Protein AF-A0A4V1SB10-F1 (afdb_monomer_lite)

Sequence (192 aa):
MLTEDDRKFVSTRLAELKAEADKAAEEAEAARKPKGSITYTLSGGSEKWPEDRKKRIVDAMDEAVEFLNKHGNFKKAVIANNSPGTPTADANWGGWINWGGSINRRVAIHEIAHTLGIGTHENWGKNIKDGKWIGKHGVAQIKEFDGEDAVLHADRMHFWPYGLNQDHESSKENDLRHVKMVEAMRKDMGIR

Foldseek 3Di:
DDDPVSVVVVVVVVVVVVVVVVVVVVVVQQPPQALQAEEEDEDPPLVVDDPVLSVLQCQLQVLQSVVLNNQARDHDYAYEYEAQVDQAKAEALNRYIYRYDHGHNLSNNLRVLRVLPQLHPPCNVVQDDPQFGNQPQLLVLQCVVPNDPGTWGHDNHAIDDLSSPDVVSDDPVSSSSVRSSSVRVCVSSVHD

Radius of gyration: 19.91 Å; chains: 1; bounding box: 53×47×56 Å

Secondary structure (DSSP, 8-state):
---HHHHHHHHHHHHHHHHHHHHHHHHHHHHS------EEEEPTTGGGS-HHHHHHHHHHHHHHHHHHHHH-----EEEEEE-TTSSSEEE-TTSEEEE-S--SHHHHHHHHHHHTTTTTSTTTGGGEETTEE--HHHHHHHHHHH-TT---EE-SS-EESS---SGGG--HHHHHHHHHHHHHHHHHTT--

pLDDT: mean 93.58, std 9.89, range [52.28, 98.88]

Structure (mmCIF, N/CA/C/O backbone):
data_AF-A0A4V1SB10-F1
#
_entry.id   AF-A0A4V1SB10-F1
#
loop_
_atom_site.group_PDB
_atom_site.id
_atom_site.type_symbol
_atom_site.label_atom_id
_atom_site.label_alt_id
_atom_site.label_comp_id
_atom_site.label_asym_id
_atom_site.label_entity_id
_atom_site.label_seq_id
_atom_site.pdbx_PDB_ins_code
_atom_site.Cartn_x
_atom_site.Cartn_y
_atom_site.Cartn_z
_atom_site.occupancy
_atom_site.B_iso_or_equiv
_atom_site.auth_seq_id
_atom_site.auth_comp_id
_atom_site.auth_asym_id
_atom_site.auth_atom_id
_atom_site.pdbx_PDB_model_num
ATOM 1 N N . MET A 1 1 ? -35.076 23.936 33.918 1.00 74.19 1 MET A N 1
ATOM 2 C CA . MET A 1 1 ? -34.890 23.580 32.494 1.00 74.19 1 MET A CA 1
ATOM 3 C C . MET A 1 1 ? -33.838 24.512 31.931 1.00 74.19 1 MET A C 1
ATOM 5 O O . MET A 1 1 ? -33.909 25.691 32.246 1.00 74.19 1 MET A O 1
ATOM 9 N N . LEU A 1 2 ? -32.876 24.001 31.160 1.00 73.56 2 LEU A N 1
ATOM 10 C CA . LEU A 1 2 ? -31.942 24.859 30.423 1.00 73.56 2 LEU A CA 1
ATOM 11 C C . LEU A 1 2 ? -32.732 25.737 29.449 1.00 73.56 2 LEU A C 1
ATOM 13 O O . LEU A 1 2 ? -33.702 25.260 28.844 1.00 73.56 2 LEU A O 1
ATOM 17 N N . THR A 1 3 ? -32.341 26.998 29.317 1.00 90.38 3 THR A N 1
ATOM 18 C CA . THR A 1 3 ? -32.924 27.900 28.320 1.00 90.38 3 THR A CA 1
ATOM 19 C C . THR A 1 3 ? -32.460 27.501 26.914 1.00 90.38 3 THR A C 1
ATOM 21 O O . THR A 1 3 ? -31.564 26.666 26.747 1.00 90.38 3 THR A O 1
ATOM 24 N N . GLU A 1 4 ? -33.102 28.031 25.873 1.00 85.50 4 GLU A N 1
ATOM 25 C CA . GLU A 1 4 ? -32.635 27.816 24.495 1.00 85.50 4 GLU A CA 1
ATOM 26 C C . GLU A 1 4 ? -31.228 28.376 24.277 1.00 85.50 4 GLU A C 1
ATOM 28 O O . GLU A 1 4 ? -30.416 27.733 23.610 1.00 85.50 4 GLU A O 1
ATOM 33 N N . ASP A 1 5 ? -30.915 29.499 24.921 1.00 89.31 5 ASP A N 1
ATOM 34 C CA . ASP A 1 5 ? -29.595 30.119 24.873 1.00 89.31 5 ASP A CA 1
ATOM 35 C C . ASP A 1 5 ? -28.535 29.248 25.556 1.00 89.31 5 ASP A C 1
ATOM 37 O O . ASP A 1 5 ? -27.463 29.041 24.986 1.00 89.31 5 ASP A O 1
ATOM 41 N N . ASP A 1 6 ? -28.854 28.632 26.702 1.00 87.12 6 ASP A N 1
ATOM 42 C CA . ASP A 1 6 ? -27.941 27.694 27.372 1.00 87.12 6 ASP A CA 1
ATOM 43 C C . ASP A 1 6 ? -27.659 26.460 26.500 1.00 87.12 6 ASP A C 1
ATOM 45 O O . ASP A 1 6 ? -26.520 26.002 26.395 1.00 87.12 6 ASP A O 1
ATOM 49 N N . ARG A 1 7 ? -28.690 25.919 25.832 1.00 89.12 7 ARG A N 1
ATOM 50 C CA . ARG A 1 7 ? -28.531 24.784 24.905 1.00 89.12 7 ARG A CA 1
ATOM 51 C C . ARG A 1 7 ? -27.663 25.157 23.706 1.00 89.12 7 ARG A C 1
ATOM 53 O O . ARG A 1 7 ? -26.808 24.367 23.305 1.00 89.12 7 ARG A O 1
ATOM 60 N N . LYS A 1 8 ? -27.866 26.352 23.147 1.00 90.00 8 LYS A N 1
ATOM 61 C CA . LYS A 1 8 ? -27.090 26.858 22.011 1.00 90.00 8 LYS A CA 1
ATOM 62 C C . LYS A 1 8 ? -25.632 27.091 22.400 1.00 90.00 8 LYS A C 1
ATOM 64 O O . LYS A 1 8 ? -24.745 26.669 21.668 1.00 90.00 8 LYS A O 1
ATOM 69 N N . PHE A 1 9 ? -25.387 27.672 23.573 1.00 86.81 9 PHE A N 1
ATOM 70 C CA . PHE A 1 9 ? -24.046 27.864 24.119 1.00 86.81 9 PHE A CA 1
ATOM 71 C C . PHE A 1 9 ? -23.298 26.534 24.286 1.00 86.81 9 PHE A C 1
ATOM 73 O O . PHE A 1 9 ? -22.178 26.389 23.795 1.00 86.81 9 PHE A O 1
ATOM 80 N N . VAL A 1 10 ? -23.935 25.532 24.905 1.00 87.69 10 VAL A N 1
ATOM 81 C CA . VAL A 1 10 ? -23.341 24.196 25.083 1.00 87.69 10 VAL A CA 1
ATOM 82 C C . VAL A 1 10 ? -23.062 23.527 23.736 1.00 87.69 10 VAL A C 1
ATOM 84 O O . VAL A 1 10 ? -21.978 22.982 23.539 1.00 87.69 10 VAL A O 1
ATOM 87 N N . SER A 1 11 ? -24.002 23.596 22.789 1.00 88.31 11 SER A N 1
ATOM 88 C CA . SER A 1 11 ? -23.828 23.016 21.453 1.00 88.31 11 SER A CA 1
ATOM 89 C C . SER A 1 11 ? -22.659 23.647 20.696 1.00 88.31 11 SER A C 1
ATOM 91 O O . SER A 1 11 ? -21.874 22.927 20.082 1.00 88.31 11 SER A O 1
ATOM 93 N N . THR A 1 12 ? -22.526 24.975 20.741 1.00 93.25 12 THR A N 1
ATOM 94 C CA . THR A 1 12 ? -21.403 25.682 20.114 1.00 93.25 12 THR A CA 1
ATOM 95 C C . THR A 1 12 ? -20.089 25.275 20.763 1.00 93.25 12 THR A C 1
ATOM 97 O O . THR A 1 12 ? -19.149 24.909 20.061 1.00 93.25 12 THR A O 1
ATOM 100 N N . ARG A 1 13 ? -20.037 25.238 22.101 1.00 93.69 13 ARG A N 1
ATOM 101 C CA . ARG A 1 13 ? -18.812 24.874 22.814 1.00 93.69 13 ARG A CA 1
ATOM 102 C C . ARG A 1 13 ? -18.376 23.435 22.531 1.00 93.69 13 ARG A C 1
ATOM 104 O O . ARG A 1 13 ? -17.185 23.177 22.404 1.00 93.69 13 ARG A O 1
ATOM 111 N N . LEU A 1 14 ? -19.320 22.504 22.396 1.00 90.19 14 LEU A N 1
ATOM 112 C CA . LEU A 1 14 ? -19.027 21.122 22.002 1.00 90.19 14 LEU A CA 1
ATOM 113 C C . LEU A 1 14 ? -18.484 21.027 20.570 1.00 90.19 14 LEU A C 1
ATOM 115 O O . LEU A 1 14 ? -17.555 20.260 20.329 1.00 90.19 14 LEU A O 1
ATOM 119 N N . ALA A 1 15 ? -19.031 21.806 19.634 1.00 91.31 15 ALA A N 1
ATOM 120 C CA . ALA A 1 15 ? -18.545 21.840 18.256 1.00 91.31 15 ALA A CA 1
ATOM 121 C C . ALA A 1 15 ? -17.124 22.422 18.160 1.00 91.31 15 ALA A C 1
ATOM 123 O O . ALA A 1 15 ? -16.287 21.865 17.455 1.00 91.31 15 ALA A O 1
ATOM 124 N N . GLU A 1 16 ? -16.833 23.490 18.906 1.00 92.75 16 GLU A N 1
ATOM 125 C CA . GLU A 1 16 ? -15.488 24.075 19.000 1.00 92.75 16 GLU A CA 1
ATOM 126 C C . GLU A 1 16 ? -14.478 23.091 19.592 1.00 92.75 16 GLU A C 1
ATOM 128 O O . GLU A 1 16 ? -13.416 22.890 19.014 1.00 92.75 16 GLU A O 1
ATOM 133 N N . LEU A 1 17 ? -14.825 22.431 20.704 1.00 90.25 17 LEU A N 1
ATOM 134 C CA . LEU A 1 17 ? -13.962 21.429 21.335 1.00 90.25 17 LEU A CA 1
ATOM 135 C C . LEU A 1 17 ? -13.682 20.247 20.403 1.00 90.25 17 LEU A C 1
ATOM 137 O O . LEU A 1 17 ? -12.566 19.735 20.378 1.00 90.25 17 LEU A O 1
ATOM 141 N N . LYS A 1 18 ? -14.682 19.823 19.621 1.00 90.00 18 LYS A N 1
ATOM 142 C CA . LYS A 1 18 ? -14.496 18.788 18.604 1.00 90.00 18 LYS A CA 1
ATOM 143 C C . LYS A 1 18 ? -13.556 19.264 17.496 1.00 90.00 18 LYS A C 1
ATOM 145 O O . LYS A 1 18 ? -12.617 18.553 17.173 1.00 90.00 18 LYS A O 1
ATOM 150 N N . ALA A 1 19 ? -13.756 20.472 16.970 1.00 87.94 19 ALA A N 1
ATOM 151 C CA . ALA A 1 19 ? -12.887 21.033 15.937 1.00 87.94 19 ALA A CA 1
ATOM 152 C C . ALA A 1 19 ? -11.438 21.226 16.427 1.00 87.94 19 ALA A C 1
ATOM 154 O O . ALA A 1 19 ? -10.495 20.971 15.682 1.00 87.94 19 ALA A O 1
ATOM 155 N N . GLU A 1 20 ? -11.248 21.638 17.683 1.00 88.44 20 GLU A N 1
ATOM 156 C CA . GLU A 1 20 ? -9.933 21.723 18.328 1.00 88.44 20 GLU A CA 1
ATOM 157 C C . GLU A 1 20 ? -9.287 20.341 18.483 1.00 88.44 20 GLU A C 1
ATOM 159 O O . GLU A 1 20 ? -8.097 20.196 18.209 1.00 88.44 20 GLU A O 1
ATOM 164 N N . ALA A 1 21 ? -10.057 19.321 18.875 1.00 80.00 21 ALA A N 1
ATOM 165 C CA . ALA A 1 21 ? -9.573 17.947 18.996 1.00 80.00 21 ALA A CA 1
ATOM 166 C C . ALA A 1 21 ? -9.203 17.338 17.635 1.00 80.00 21 ALA A C 1
ATOM 168 O O . ALA A 1 21 ? -8.136 16.739 17.515 1.00 80.00 21 ALA A O 1
ATOM 169 N N . ASP A 1 22 ? -10.034 17.540 16.611 1.00 79.50 22 ASP A N 1
ATOM 170 C CA . ASP A 1 22 ? -9.783 17.076 15.243 1.00 79.50 22 ASP A CA 1
ATOM 171 C C . ASP A 1 22 ? -8.518 17.744 14.678 1.00 79.50 22 ASP A C 1
ATOM 173 O O . ASP A 1 22 ? -7.630 17.071 14.153 1.00 79.50 22 ASP A O 1
ATOM 177 N N . LYS A 1 23 ? -8.370 19.060 14.881 1.00 79.25 23 LYS A N 1
ATOM 178 C CA . LYS A 1 23 ? -7.166 19.803 14.489 1.00 79.25 23 LYS A CA 1
ATOM 179 C C . LYS A 1 23 ? -5.925 19.330 15.249 1.00 79.25 23 LYS A C 1
ATOM 181 O O . LYS A 1 23 ? -4.870 19.162 14.647 1.00 79.25 23 LYS A O 1
ATOM 186 N N . ALA A 1 24 ? -6.031 19.092 16.556 1.00 74.12 24 ALA A N 1
ATOM 187 C CA . ALA A 1 24 ? -4.921 18.580 17.355 1.00 74.12 24 ALA A CA 1
ATOM 188 C C . ALA A 1 24 ? -4.522 17.153 16.941 1.00 74.12 24 ALA A C 1
ATOM 190 O O . ALA A 1 24 ? -3.337 16.824 16.960 1.00 74.12 24 ALA A O 1
ATOM 191 N N . ALA A 1 25 ? -5.482 16.315 16.542 1.00 68.69 25 ALA A N 1
ATOM 192 C CA . ALA A 1 25 ? -5.219 14.988 15.996 1.00 68.69 25 ALA A CA 1
ATOM 193 C C . ALA A 1 25 ? -4.509 15.073 14.636 1.00 68.69 25 ALA A C 1
ATOM 195 O O . ALA A 1 25 ? -3.518 14.373 14.430 1.00 68.69 25 ALA A O 1
ATOM 196 N N . GLU A 1 26 ? -4.939 15.982 13.755 1.00 67.50 26 GLU A N 1
ATOM 197 C CA . GLU A 1 26 ? -4.289 16.242 12.465 1.00 67.50 26 GLU A CA 1
ATOM 198 C C . GLU A 1 26 ? -2.861 16.791 12.648 1.00 67.50 26 GLU A C 1
ATOM 200 O O . GLU A 1 26 ? -1.924 16.333 11.992 1.00 67.50 26 GLU A O 1
ATOM 205 N N . GLU A 1 27 ? -2.653 17.713 13.594 1.00 69.00 27 GLU A N 1
ATOM 206 C CA . GLU A 1 27 ? -1.333 18.250 13.945 1.00 69.00 27 GLU A CA 1
ATOM 207 C C . GLU A 1 27 ? -0.426 17.190 14.591 1.00 69.00 27 GLU A C 1
ATOM 209 O O . GLU A 1 27 ? 0.758 17.108 14.261 1.00 69.00 27 GLU A O 1
ATOM 214 N N . ALA A 1 28 ? -0.959 16.340 15.475 1.00 65.69 28 ALA A N 1
ATOM 215 C CA . ALA A 1 28 ? -0.219 15.238 16.089 1.00 65.69 28 ALA A CA 1
ATOM 216 C C . ALA A 1 28 ? 0.155 14.157 15.062 1.00 65.69 28 ALA A C 1
ATOM 218 O O . ALA A 1 28 ? 1.260 13.608 15.108 1.00 65.69 28 ALA A O 1
ATOM 219 N N . GLU A 1 29 ? -0.733 13.875 14.109 1.00 61.72 29 GLU A N 1
ATOM 220 C CA . GLU A 1 29 ? -0.458 12.993 12.981 1.00 61.72 29 GLU A CA 1
ATOM 221 C C . GLU A 1 29 ? 0.602 13.590 12.046 1.00 61.72 29 GLU A C 1
ATOM 223 O O . GLU A 1 29 ? 1.548 12.892 11.679 1.00 61.72 29 GLU A O 1
ATOM 228 N N . ALA A 1 30 ? 0.514 14.882 11.725 1.00 56.41 30 ALA A N 1
ATOM 229 C CA . ALA A 1 30 ? 1.508 15.584 10.914 1.00 56.41 30 ALA A CA 1
ATOM 230 C C . ALA A 1 30 ? 2.881 15.695 11.611 1.00 56.41 30 ALA A C 1
ATOM 232 O O . ALA A 1 30 ? 3.922 15.654 10.951 1.00 56.41 30 ALA A O 1
ATOM 233 N N . ALA A 1 31 ? 2.903 15.815 12.943 1.00 57.81 31 ALA A N 1
ATOM 234 C CA . ALA A 1 31 ? 4.122 15.877 13.751 1.00 57.81 31 ALA A CA 1
ATOM 235 C C . ALA A 1 31 ? 4.769 14.501 13.978 1.00 57.81 31 ALA A C 1
ATOM 237 O O . ALA A 1 31 ? 5.974 14.413 14.256 1.00 57.81 31 ALA A O 1
ATOM 238 N N . ARG A 1 32 ? 4.009 13.407 13.840 1.00 58.41 32 ARG A N 1
ATOM 239 C CA . ARG A 1 32 ? 4.552 12.050 13.875 1.00 58.41 32 ARG A CA 1
ATOM 240 C C . ARG A 1 32 ? 5.382 11.838 12.6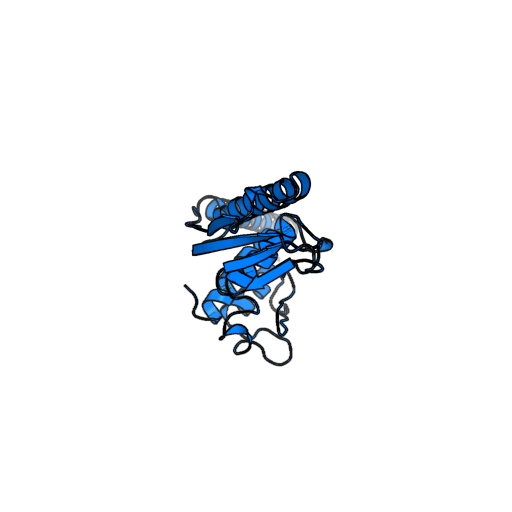14 1.00 58.41 32 ARG A C 1
ATOM 242 O O . ARG A 1 32 ? 4.858 11.447 11.583 1.00 58.41 32 ARG A O 1
ATOM 249 N N . LYS A 1 33 ? 6.700 12.047 12.702 1.00 52.28 33 LYS A N 1
ATOM 250 C CA . LYS A 1 33 ? 7.605 11.692 11.603 1.00 52.28 33 LYS A CA 1
ATOM 251 C C . LYS A 1 33 ? 7.496 10.184 11.338 1.00 52.28 33 LYS A C 1
ATOM 253 O O . LYS A 1 33 ? 7.938 9.398 12.186 1.00 52.28 33 LYS A O 1
ATOM 258 N N . PRO A 1 34 ? 6.922 9.757 10.209 1.00 54.12 34 PRO A N 1
ATOM 259 C CA . PRO A 1 34 ? 6.972 8.361 9.800 1.00 54.12 34 PRO A CA 1
ATOM 260 C C . PRO A 1 34 ? 8.440 7.933 9.699 1.00 54.12 34 PRO A C 1
ATOM 262 O O . PRO A 1 34 ? 9.278 8.624 9.124 1.00 54.12 34 PRO A O 1
ATOM 265 N N . LYS A 1 35 ? 8.779 6.784 10.280 1.00 56.91 35 LYS A N 1
ATOM 266 C CA . LYS A 1 35 ? 10.084 6.145 10.063 1.00 56.91 35 LYS A CA 1
ATOM 267 C C . LYS A 1 35 ? 9.980 5.139 8.913 1.00 56.91 35 LYS A C 1
ATOM 269 O O . LYS A 1 35 ? 10.561 4.055 8.974 1.00 56.91 35 LYS A O 1
ATOM 274 N N . GLY A 1 36 ? 9.204 5.492 7.885 1.00 59.97 36 GLY A N 1
ATOM 275 C CA . GLY A 1 36 ? 9.077 4.704 6.672 1.00 59.97 36 GLY A CA 1
ATOM 276 C C . GLY A 1 36 ? 10.436 4.579 5.989 1.00 59.97 36 GLY A C 1
ATOM 277 O O . GLY A 1 36 ? 11.137 5.564 5.779 1.00 59.97 36 GLY A O 1
ATOM 278 N N . SER A 1 37 ? 10.834 3.346 5.708 1.00 86.50 37 SER A N 1
ATOM 279 C CA . SER A 1 37 ? 12.070 3.001 5.000 1.00 86.50 37 SER A CA 1
ATOM 280 C C . SER A 1 37 ? 11.758 2.104 3.810 1.00 86.50 37 SER A C 1
ATOM 282 O O . SER A 1 37 ? 12.546 1.220 3.471 1.00 86.50 37 SER A O 1
ATOM 284 N N . ILE A 1 38 ? 10.578 2.297 3.204 1.00 95.81 38 ILE A N 1
ATOM 285 C CA . ILE A 1 38 ? 10.283 1.648 1.937 1.00 95.81 38 ILE A CA 1
ATOM 286 C C . ILE A 1 38 ? 11.239 2.219 0.898 1.00 95.81 38 ILE A C 1
ATOM 288 O O . ILE A 1 38 ? 11.337 3.434 0.729 1.00 95.81 38 ILE A O 1
ATOM 292 N N . THR A 1 39 ? 11.946 1.329 0.219 1.00 97.12 39 THR A N 1
ATOM 293 C CA . THR A 1 39 ? 12.793 1.647 -0.927 1.00 97.12 39 THR A CA 1
ATOM 294 C C . THR A 1 39 ? 12.420 0.739 -2.080 1.00 97.12 39 THR A C 1
ATOM 296 O O . THR A 1 39 ? 11.888 -0.356 -1.872 1.00 97.12 39 THR A O 1
ATOM 299 N N . TYR A 1 40 ? 12.719 1.175 -3.300 1.00 98.50 40 TYR A N 1
ATOM 300 C CA . TYR A 1 40 ? 12.565 0.322 -4.462 1.00 98.50 40 TYR A CA 1
ATOM 301 C C . TYR A 1 40 ? 13.773 0.382 -5.386 1.00 98.50 40 TYR A C 1
ATOM 303 O O . TYR A 1 40 ? 14.516 1.363 -5.416 1.00 98.50 40 TYR A O 1
ATOM 311 N N . THR A 1 41 ? 13.949 -0.688 -6.149 1.00 98.50 41 THR A N 1
ATOM 312 C CA . THR A 1 41 ? 14.823 -0.725 -7.319 1.00 98.50 41 THR A CA 1
ATOM 313 C C . THR A 1 41 ? 14.043 -1.248 -8.517 1.00 98.50 41 THR A C 1
ATOM 315 O O . THR A 1 41 ? 13.015 -1.913 -8.374 1.00 98.50 41 THR A O 1
ATOM 318 N N . LEU A 1 42 ? 14.520 -0.943 -9.722 1.00 98.56 42 LEU A N 1
ATOM 319 C CA . LEU A 1 42 ? 14.033 -1.612 -10.924 1.00 98.56 42 LEU A CA 1
ATOM 320 C C . LEU A 1 42 ? 14.731 -2.969 -11.059 1.00 98.56 42 LEU A C 1
ATOM 322 O O . LEU A 1 42 ? 15.907 -3.101 -10.708 1.00 98.56 42 LEU A O 1
ATOM 326 N N . SER A 1 43 ? 14.033 -3.974 -11.583 1.00 98.25 43 SER A N 1
ATOM 327 C CA . SER A 1 43 ? 14.651 -5.272 -11.859 1.00 98.25 43 SER A CA 1
ATOM 328 C C . SER A 1 43 ? 15.745 -5.165 -12.934 1.00 98.25 43 SER A C 1
ATOM 330 O O . SER A 1 43 ? 15.824 -4.199 -13.703 1.00 98.25 43 SER A O 1
ATOM 332 N N . GLY A 1 44 ? 16.611 -6.181 -13.000 1.00 96.31 44 GLY A N 1
ATOM 333 C CA . GLY A 1 44 ? 17.643 -6.267 -14.035 1.00 96.31 44 GLY A CA 1
ATOM 334 C C . GLY A 1 44 ? 17.044 -6.236 -15.447 1.00 96.31 44 GLY A C 1
ATOM 335 O O . GLY A 1 44 ? 15.954 -6.762 -15.674 1.00 96.31 44 GLY A O 1
ATOM 336 N N . GLY A 1 45 ? 17.748 -5.610 -16.393 1.00 95.56 45 GLY A N 1
ATOM 337 C CA . GLY A 1 45 ? 17.261 -5.421 -17.763 1.00 95.56 45 GLY A CA 1
ATOM 338 C C . GLY A 1 45 ? 16.422 -4.155 -17.969 1.00 95.56 45 GLY A C 1
ATOM 339 O O . GLY A 1 45 ? 15.957 -3.910 -19.085 1.00 95.56 45 GLY A O 1
ATOM 340 N N . SER A 1 46 ? 16.213 -3.346 -16.923 1.00 96.44 46 SER A N 1
ATOM 341 C CA . SER A 1 46 ? 15.411 -2.116 -16.993 1.00 96.44 46 SER A CA 1
ATOM 342 C C . SER A 1 46 ? 15.985 -1.025 -17.894 1.00 96.44 46 SER A C 1
ATOM 344 O O . SER A 1 46 ? 15.290 -0.073 -18.248 1.00 96.44 46 SER A O 1
ATOM 346 N N . GLU A 1 47 ? 17.240 -1.144 -18.311 1.00 96.00 47 GLU A N 1
ATOM 347 C CA . GLU A 1 47 ? 17.860 -0.314 -19.340 1.00 96.00 47 GLU A CA 1
ATOM 348 C C . GLU A 1 47 ? 17.288 -0.553 -20.746 1.00 96.00 47 GLU A C 1
ATOM 350 O O . GLU A 1 47 ? 17.411 0.318 -21.600 1.00 96.00 47 GLU A O 1
ATOM 355 N N . LYS A 1 48 ? 16.630 -1.697 -20.983 1.00 96.88 48 LYS A N 1
ATOM 356 C CA . LYS A 1 48 ? 16.061 -2.080 -22.290 1.00 96.88 48 LYS A CA 1
ATOM 357 C C . LYS A 1 48 ? 14.548 -1.895 -22.380 1.00 96.88 48 LYS A C 1
ATOM 359 O O . LYS A 1 48 ? 13.941 -2.270 -23.380 1.00 96.88 48 LYS A O 1
ATOM 364 N N . TRP A 1 49 ? 13.912 -1.407 -21.319 1.00 97.62 49 TRP A N 1
ATOM 365 C CA . TRP A 1 49 ? 12.463 -1.228 -21.310 1.00 97.62 49 TRP A CA 1
ATOM 366 C C . TRP A 1 49 ? 12.039 -0.071 -22.216 1.00 97.62 49 TRP A C 1
ATOM 368 O O . TRP A 1 49 ? 12.796 0.891 -22.347 1.00 97.62 49 TRP A O 1
ATOM 378 N N . PRO A 1 50 ? 10.818 -0.122 -22.784 1.00 97.50 50 PRO A N 1
ATOM 379 C CA . PRO A 1 50 ? 10.227 1.041 -23.436 1.00 97.50 50 PRO A CA 1
ATOM 380 C C . PRO A 1 50 ? 10.252 2.249 -22.494 1.00 97.50 50 PRO A C 1
ATOM 382 O O . PRO A 1 50 ? 9.856 2.139 -21.329 1.00 97.50 50 PRO A O 1
ATOM 385 N N . GLU A 1 51 ? 10.763 3.377 -22.985 1.00 97.31 51 GLU A N 1
ATOM 386 C CA . GLU A 1 51 ? 11.047 4.563 -22.171 1.00 97.31 51 GLU A CA 1
ATOM 387 C C . GLU A 1 51 ? 9.781 5.139 -21.530 1.00 97.31 51 GLU A C 1
ATOM 389 O O . GLU A 1 51 ? 9.765 5.423 -20.332 1.00 97.31 51 GLU A O 1
ATOM 394 N N . ASP A 1 52 ? 8.693 5.220 -22.297 1.00 96.50 52 ASP A N 1
ATOM 395 C CA . ASP A 1 52 ? 7.379 5.677 -21.839 1.00 96.50 52 ASP A CA 1
ATOM 396 C C . ASP A 1 52 ? 6.865 4.827 -20.668 1.00 96.50 52 ASP A C 1
ATOM 398 O O . ASP A 1 52 ? 6.395 5.338 -19.647 1.00 96.50 52 ASP A O 1
ATOM 402 N N . ARG A 1 53 ? 7.009 3.507 -20.787 1.00 96.56 53 ARG A N 1
ATOM 403 C CA . ARG A 1 53 ? 6.547 2.551 -19.787 1.00 96.56 53 ARG A CA 1
ATOM 404 C C . ARG A 1 53 ? 7.419 2.588 -18.543 1.00 96.56 53 ARG A C 1
ATOM 406 O O . ARG A 1 53 ? 6.890 2.595 -17.434 1.00 96.56 53 ARG A O 1
ATOM 413 N N . LYS A 1 54 ? 8.740 2.653 -18.721 1.00 98.19 54 LYS A N 1
ATOM 414 C CA . LYS A 1 54 ? 9.694 2.814 -17.621 1.00 98.19 54 LYS A CA 1
ATOM 415 C C . LYS A 1 54 ? 9.400 4.089 -16.838 1.00 98.19 54 LYS A C 1
ATOM 417 O O . LYS A 1 54 ? 9.330 4.022 -15.616 1.00 98.19 54 LYS A O 1
ATOM 422 N N . LYS A 1 55 ? 9.168 5.210 -17.530 1.00 98.31 55 LYS A N 1
ATOM 423 C CA . LYS A 1 55 ? 8.828 6.486 -16.898 1.00 98.31 55 LYS A CA 1
ATOM 424 C C . LYS A 1 55 ? 7.571 6.364 -16.038 1.00 98.31 55 LYS A C 1
ATOM 426 O O . LYS A 1 55 ? 7.609 6.722 -14.872 1.00 98.31 55 LYS A O 1
ATOM 431 N N . ARG A 1 56 ? 6.491 5.784 -16.570 1.00 98.38 56 ARG A N 1
ATOM 432 C CA . ARG A 1 56 ? 5.240 5.597 -15.814 1.00 98.38 56 ARG A CA 1
ATOM 433 C C . ARG A 1 56 ? 5.418 4.740 -14.558 1.00 98.38 56 ARG A C 1
ATOM 435 O O . ARG A 1 56 ? 4.808 5.039 -13.539 1.00 98.38 56 ARG A O 1
ATOM 442 N N . ILE A 1 57 ? 6.225 3.676 -14.632 1.00 98.62 57 ILE A N 1
ATOM 443 C CA . ILE A 1 57 ? 6.523 2.821 -13.470 1.00 98.62 57 ILE A CA 1
ATOM 444 C C . ILE A 1 57 ? 7.309 3.611 -12.423 1.00 98.62 57 ILE A C 1
ATOM 446 O O . ILE A 1 57 ? 6.972 3.544 -11.247 1.00 98.62 57 ILE A O 1
ATOM 450 N N . VAL A 1 58 ? 8.332 4.359 -12.847 1.00 98.69 58 VAL A N 1
ATOM 451 C 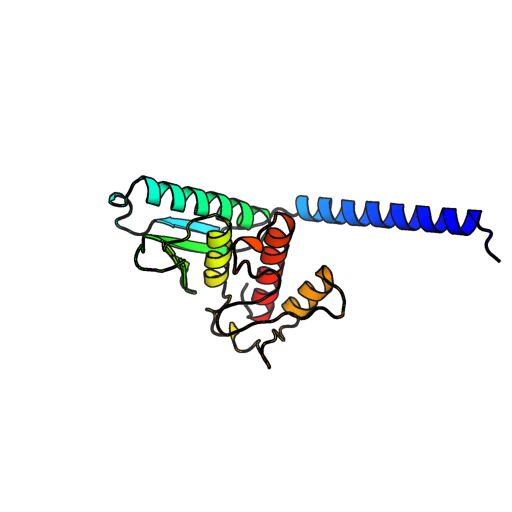CA . VAL A 1 58 ? 9.141 5.204 -11.955 1.00 98.69 58 VAL A CA 1
ATOM 452 C C . VAL A 1 58 ? 8.274 6.268 -11.287 1.00 98.69 58 VAL A C 1
ATOM 454 O O . VAL A 1 58 ? 8.256 6.318 -10.065 1.00 98.69 58 VAL A O 1
ATOM 457 N N . ASP A 1 59 ? 7.481 7.023 -12.053 1.00 98.69 59 ASP A N 1
ATOM 458 C CA . ASP A 1 59 ? 6.581 8.050 -11.513 1.00 98.69 59 ASP A CA 1
ATOM 459 C C . ASP A 1 59 ? 5.615 7.443 -10.469 1.00 98.69 59 ASP A C 1
ATOM 461 O O . ASP A 1 59 ? 5.484 7.948 -9.356 1.00 98.69 59 ASP A O 1
ATOM 465 N N . ALA A 1 60 ? 4.984 6.302 -10.785 1.00 98.62 60 ALA A N 1
ATOM 466 C CA . ALA A 1 60 ? 4.063 5.626 -9.870 1.00 98.62 60 ALA A CA 1
ATOM 467 C C . ALA A 1 60 ? 4.748 5.131 -8.584 1.00 98.62 60 ALA A C 1
ATOM 469 O O . ALA A 1 60 ? 4.169 5.237 -7.500 1.00 98.62 60 ALA A O 1
ATOM 470 N N . MET A 1 61 ? 5.960 4.578 -8.698 1.00 98.75 61 MET A N 1
ATOM 471 C CA . MET A 1 61 ? 6.735 4.090 -7.557 1.00 98.75 61 MET A CA 1
ATOM 472 C C . MET A 1 61 ? 7.251 5.237 -6.689 1.00 98.75 61 MET A C 1
ATOM 474 O O . MET A 1 61 ? 7.140 5.141 -5.469 1.00 98.75 61 MET A O 1
ATOM 478 N N . ASP A 1 62 ? 7.767 6.312 -7.286 1.00 98.56 62 ASP A N 1
ATOM 479 C CA . ASP A 1 62 ? 8.253 7.491 -6.564 1.00 98.56 62 ASP A CA 1
ATOM 480 C C . ASP A 1 62 ? 7.127 8.110 -5.731 1.00 98.56 62 ASP A C 1
ATOM 482 O O . ASP A 1 62 ? 7.265 8.257 -4.514 1.00 98.56 62 ASP A O 1
ATOM 486 N N . GLU A 1 63 ? 5.972 8.369 -6.349 1.00 98.19 63 GLU A N 1
ATOM 487 C CA . GLU A 1 63 ? 4.823 8.955 -5.657 1.00 98.19 63 GLU A CA 1
ATOM 488 C C . GLU A 1 63 ? 4.273 8.047 -4.542 1.00 98.19 63 GLU A C 1
ATOM 490 O O . GLU A 1 63 ? 3.883 8.519 -3.468 1.00 98.19 63 GLU A O 1
ATOM 495 N N . ALA A 1 64 ? 4.214 6.732 -4.773 1.00 98.31 64 ALA A N 1
ATOM 496 C CA . ALA A 1 64 ? 3.718 5.793 -3.773 1.00 98.31 64 ALA A CA 1
ATOM 497 C C . ALA A 1 64 ? 4.695 5.624 -2.609 1.00 98.31 64 ALA A C 1
ATOM 499 O O . ALA A 1 64 ? 4.270 5.625 -1.455 1.00 98.31 64 ALA A O 1
ATOM 500 N N . VAL A 1 65 ? 5.996 5.503 -2.885 1.00 97.62 65 VAL A N 1
ATOM 501 C CA . VAL A 1 65 ? 7.026 5.375 -1.849 1.00 97.62 65 VAL A CA 1
ATOM 502 C C . VAL A 1 65 ? 7.119 6.649 -1.023 1.00 97.62 65 VAL A C 1
ATOM 504 O O . VAL A 1 65 ? 7.173 6.552 0.203 1.00 97.62 65 VAL A O 1
ATOM 507 N N . GLU A 1 66 ? 7.072 7.828 -1.649 1.00 95.81 66 GLU A N 1
ATOM 508 C CA . GLU A 1 66 ? 7.000 9.099 -0.926 1.00 95.81 66 GLU A CA 1
ATOM 509 C C . GLU A 1 66 ? 5.774 9.130 -0.008 1.00 95.81 66 GLU A C 1
ATOM 511 O O . GLU A 1 66 ? 5.903 9.373 1.192 1.00 95.81 66 GLU A O 1
ATOM 516 N N . PHE A 1 67 ? 4.590 8.817 -0.539 1.00 96.12 67 PHE A N 1
ATOM 517 C CA . PHE A 1 67 ? 3.352 8.837 0.234 1.00 96.12 67 PHE A CA 1
ATOM 518 C C . PHE A 1 67 ? 3.368 7.844 1.405 1.00 96.12 67 PHE A C 1
ATOM 520 O O . PHE A 1 67 ? 3.066 8.210 2.543 1.00 96.12 67 PHE A O 1
ATOM 527 N N . LEU A 1 68 ? 3.756 6.592 1.159 1.00 95.75 68 LEU A N 1
ATOM 528 C CA . LEU A 1 68 ? 3.818 5.556 2.189 1.00 95.75 68 LEU A CA 1
ATOM 529 C C . LEU A 1 68 ? 4.852 5.895 3.262 1.00 95.75 68 LEU A C 1
ATOM 531 O O . LEU A 1 68 ? 4.568 5.750 4.451 1.00 95.75 68 LEU A O 1
ATOM 535 N N . ASN A 1 69 ? 6.023 6.396 2.861 1.00 94.06 69 ASN A N 1
ATOM 536 C CA . ASN A 1 69 ? 7.039 6.844 3.804 1.00 94.06 69 ASN A CA 1
ATOM 537 C C . ASN A 1 69 ? 6.643 8.128 4.529 1.00 94.06 69 ASN A C 1
ATOM 539 O O . ASN A 1 69 ? 7.239 8.393 5.562 1.00 94.06 69 ASN A O 1
ATOM 543 N N . LYS A 1 70 ? 5.675 8.907 4.025 1.00 93.31 70 LYS A N 1
ATOM 544 C CA . LYS A 1 70 ? 5.130 10.108 4.674 1.00 93.31 70 LYS A CA 1
ATOM 545 C C . LYS A 1 70 ? 3.996 9.809 5.669 1.00 93.31 70 LYS A C 1
ATOM 547 O O . LYS A 1 70 ? 3.803 10.565 6.620 1.00 93.31 70 LYS A O 1
ATOM 552 N N . HIS A 1 71 ? 3.253 8.726 5.479 1.00 93.31 71 HIS A N 1
ATOM 553 C CA . HIS A 1 71 ? 2.023 8.486 6.246 1.00 93.31 71 HIS A CA 1
ATOM 554 C C . HIS A 1 71 ? 2.010 7.179 7.045 1.00 93.31 71 HIS A C 1
ATOM 556 O O . HIS A 1 71 ? 1.169 7.015 7.935 1.00 93.31 71 HIS A O 1
ATOM 562 N N . GLY A 1 72 ? 2.947 6.273 6.765 1.00 90.12 72 GLY A N 1
ATOM 563 C CA . GLY A 1 72 ? 3.072 4.978 7.424 1.00 90.12 72 GLY A CA 1
ATOM 564 C C . GLY A 1 72 ? 4.465 4.724 7.988 1.00 90.12 72 GLY A C 1
ATOM 565 O O . GLY A 1 72 ? 5.440 5.414 7.696 1.00 90.12 72 GLY A O 1
ATOM 566 N N . ASN A 1 73 ? 4.571 3.694 8.817 1.00 89.88 73 ASN A N 1
ATOM 567 C CA . ASN A 1 73 ? 5.821 3.236 9.403 1.00 89.88 73 ASN A CA 1
ATOM 568 C C . ASN A 1 73 ? 6.155 1.820 8.924 1.00 89.88 73 ASN A C 1
ATOM 570 O O . ASN A 1 73 ? 6.106 0.854 9.686 1.00 89.88 73 ASN A O 1
ATOM 574 N N . PHE A 1 74 ? 6.488 1.705 7.642 1.00 93.00 74 PHE A N 1
ATOM 575 C CA . PHE A 1 74 ? 6.822 0.435 7.007 1.00 93.00 74 PHE A CA 1
ATOM 576 C C . PHE A 1 74 ? 8.320 0.315 6.723 1.00 93.00 74 PHE A C 1
ATOM 578 O O . PHE A 1 74 ? 9.002 1.298 6.437 1.00 93.00 74 PHE A O 1
ATOM 585 N N . LYS A 1 75 ? 8.830 -0.918 6.737 1.00 92.44 75 LYS A N 1
ATOM 586 C CA . LYS A 1 75 ? 10.196 -1.244 6.316 1.00 92.44 75 LYS A CA 1
ATOM 587 C C . LYS A 1 75 ? 10.162 -2.364 5.286 1.00 92.44 75 LYS A C 1
ATOM 589 O O . LYS A 1 75 ? 9.829 -3.501 5.622 1.00 92.44 75 LYS A O 1
ATOM 594 N N . LYS A 1 76 ? 10.503 -2.042 4.037 1.00 95.38 76 LYS A N 1
ATOM 595 C CA . LYS A 1 76 ? 10.512 -2.999 2.927 1.00 95.38 76 LYS A CA 1
ATOM 596 C C . LYS A 1 76 ? 11.419 -2.518 1.797 1.00 95.38 76 LYS A C 1
ATOM 598 O O . LYS A 1 76 ? 11.350 -1.359 1.421 1.00 95.38 76 LYS A O 1
ATOM 603 N N . ALA A 1 77 ? 12.223 -3.410 1.234 1.00 96.94 77 ALA A N 1
ATOM 604 C CA . ALA A 1 77 ? 12.809 -3.188 -0.084 1.00 96.94 77 ALA A CA 1
ATOM 605 C C . ALA A 1 77 ? 11.941 -3.923 -1.108 1.00 96.94 77 ALA A C 1
ATOM 607 O O . ALA A 1 77 ? 11.626 -5.098 -0.897 1.00 96.94 77 ALA A O 1
ATOM 608 N N . VAL A 1 78 ? 11.542 -3.237 -2.176 1.00 98.56 78 VAL A N 1
ATOM 609 C CA . VAL A 1 78 ? 10.744 -3.824 -3.260 1.00 98.56 78 VAL A CA 1
ATOM 610 C C . VAL A 1 78 ? 11.466 -3.722 -4.601 1.00 98.56 78 VAL A C 1
ATOM 612 O O . VAL A 1 78 ? 12.335 -2.875 -4.799 1.00 98.56 78 VAL A O 1
ATOM 615 N N . ILE A 1 79 ? 11.121 -4.609 -5.526 1.00 98.81 79 ILE A N 1
ATOM 616 C CA . ILE A 1 79 ? 11.661 -4.652 -6.882 1.00 98.81 79 ILE A CA 1
ATOM 617 C C . ILE A 1 79 ? 10.497 -4.446 -7.843 1.00 98.81 79 ILE A C 1
ATOM 619 O O . ILE A 1 79 ? 9.586 -5.271 -7.897 1.00 98.81 79 ILE A O 1
ATOM 623 N N . ALA A 1 80 ? 10.538 -3.361 -8.612 1.00 98.69 80 ALA A N 1
ATOM 624 C CA . ALA A 1 80 ? 9.591 -3.110 -9.688 1.00 98.69 80 ALA A CA 1
ATOM 625 C C . ALA A 1 80 ? 10.099 -3.774 -10.972 1.00 98.69 80 ALA A C 1
ATOM 627 O O . ALA A 1 80 ? 11.172 -3.431 -11.469 1.00 98.69 80 ALA A O 1
ATOM 628 N N . ASN A 1 81 ? 9.333 -4.718 -11.509 1.00 98.50 81 ASN A N 1
ATOM 629 C CA . ASN A 1 81 ? 9.612 -5.417 -12.758 1.00 98.50 81 ASN A CA 1
ATOM 630 C C . ASN A 1 81 ? 8.617 -5.001 -13.839 1.00 98.50 81 ASN A C 1
ATOM 632 O O . ASN A 1 81 ? 7.436 -4.825 -13.564 1.00 98.50 81 ASN A O 1
ATOM 636 N N . ASN A 1 82 ? 9.063 -4.895 -15.085 1.00 97.69 82 ASN A N 1
ATOM 637 C CA . ASN A 1 82 ? 8.179 -4.671 -16.220 1.00 97.69 82 ASN A CA 1
ATOM 638 C C . ASN A 1 82 ? 7.621 -6.011 -16.737 1.00 97.69 82 ASN A C 1
ATOM 640 O O . ASN A 1 82 ? 8.372 -6.824 -17.271 1.00 97.69 82 ASN A O 1
ATOM 644 N N . SER A 1 83 ? 6.309 -6.227 -16.612 1.00 97.12 83 SER A N 1
ATOM 645 C CA . SER A 1 83 ? 5.618 -7.470 -16.987 1.00 97.12 83 SER A CA 1
ATOM 646 C C . SER A 1 83 ? 4.366 -7.171 -17.827 1.00 97.12 83 SER A C 1
ATOM 648 O O . SER A 1 83 ? 3.243 -7.290 -17.340 1.00 97.12 83 SER A O 1
ATOM 650 N N . PRO A 1 84 ? 4.507 -6.762 -19.101 1.00 93.50 84 PRO A N 1
ATOM 651 C CA . PRO A 1 84 ? 3.369 -6.335 -19.924 1.00 93.50 84 PRO A CA 1
ATOM 652 C C . PRO A 1 84 ? 2.313 -7.426 -20.173 1.00 93.50 84 PRO A C 1
ATOM 654 O O . PRO A 1 84 ? 1.210 -7.100 -20.597 1.00 93.50 84 PRO A O 1
ATOM 657 N N . GLY A 1 85 ? 2.631 -8.701 -19.914 1.00 93.44 85 GLY A N 1
ATOM 658 C CA . GLY A 1 85 ? 1.671 -9.810 -19.960 1.00 93.44 85 GLY A CA 1
ATOM 659 C C . GLY A 1 85 ? 0.786 -9.939 -18.713 1.00 93.44 85 GLY A C 1
ATOM 660 O O . GLY A 1 85 ? -0.212 -10.654 -18.757 1.00 93.44 85 GLY A O 1
ATOM 661 N N . THR A 1 86 ? 1.119 -9.256 -17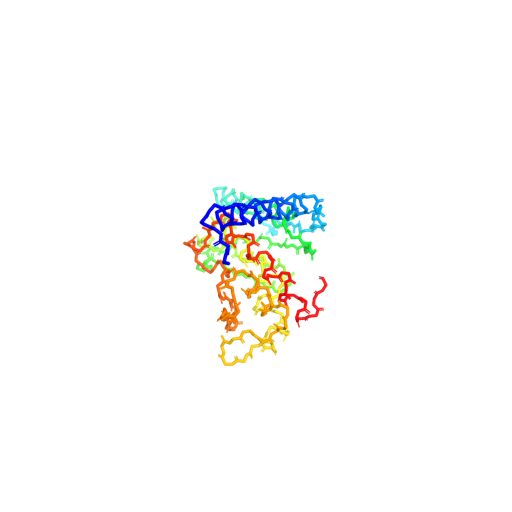.613 1.00 94.56 86 THR A N 1
ATOM 662 C CA . THR A 1 86 ? 0.264 -9.175 -16.423 1.00 94.56 86 THR A CA 1
ATOM 663 C C . THR A 1 86 ? -0.908 -8.223 -16.721 1.00 94.56 86 THR A C 1
ATOM 665 O O . THR A 1 86 ? -0.659 -7.087 -17.133 1.00 94.56 86 THR A O 1
ATOM 668 N N . PRO A 1 87 ? -2.181 -8.619 -16.510 1.00 91.50 87 PRO A N 1
ATOM 669 C CA . PRO A 1 87 ? -3.325 -7.766 -16.846 1.00 91.50 87 PRO A CA 1
ATOM 670 C C . PRO A 1 87 ? -3.313 -6.400 -16.146 1.00 91.50 87 PRO A C 1
ATOM 672 O O . PRO A 1 87 ? -3.449 -5.374 -16.809 1.00 91.50 87 PRO A O 1
ATOM 675 N N . THR A 1 88 ? -3.087 -6.378 -14.829 1.00 93.31 88 THR A N 1
ATOM 676 C CA . THR A 1 88 ? -3.132 -5.152 -14.012 1.00 93.31 88 THR A CA 1
ATOM 677 C C . THR A 1 88 ? -1.766 -4.882 -13.392 1.00 93.31 88 THR A C 1
ATOM 679 O O . THR A 1 88 ? -0.976 -4.138 -13.964 1.00 93.31 88 THR A O 1
ATOM 682 N N . ALA A 1 89 ? -1.482 -5.535 -12.273 1.00 97.19 89 ALA A N 1
ATOM 683 C CA . ALA A 1 89 ? -0.189 -5.735 -11.650 1.00 97.19 89 ALA A CA 1
ATOM 684 C C . ALA A 1 89 ? -0.338 -6.933 -10.688 1.00 97.19 89 ALA A C 1
ATOM 686 O O . ALA A 1 89 ? -1.456 -7.409 -10.474 1.00 97.19 89 ALA A O 1
ATOM 687 N N . ASP A 1 90 ? 0.768 -7.472 -10.190 1.00 97.50 90 ASP A N 1
ATOM 688 C CA . ASP A 1 90 ? 0.753 -8.462 -9.111 1.00 97.50 90 ASP A CA 1
ATOM 689 C C . ASP A 1 90 ? 2.016 -8.333 -8.264 1.00 97.50 90 ASP A C 1
ATOM 691 O O . ASP A 1 90 ? 3.067 -7.917 -8.757 1.00 97.50 90 ASP A O 1
ATOM 695 N N . ALA A 1 91 ? 1.932 -8.701 -6.991 1.00 98.38 91 ALA A N 1
ATOM 696 C CA . ALA A 1 91 ? 3.066 -8.637 -6.091 1.00 98.38 91 ALA A CA 1
ATOM 697 C C . ALA A 1 91 ? 3.109 -9.815 -5.124 1.00 98.38 91 ALA A C 1
ATOM 699 O O . ALA A 1 91 ? 2.107 -10.465 -4.824 1.00 98.38 91 ALA A O 1
ATOM 700 N N . ASN A 1 92 ? 4.305 -10.091 -4.608 1.00 98.12 92 ASN A N 1
ATOM 701 C CA . ASN A 1 92 ? 4.516 -11.156 -3.639 1.00 98.12 92 ASN A CA 1
ATOM 702 C C . ASN A 1 92 ? 5.112 -10.645 -2.327 1.00 98.12 92 ASN A C 1
ATOM 704 O O . ASN A 1 92 ? 5.710 -9.569 -2.241 1.00 98.12 92 ASN A O 1
ATOM 708 N N . TRP A 1 93 ? 5.006 -11.480 -1.292 1.00 97.56 93 TRP A N 1
ATOM 709 C CA . TRP A 1 93 ? 5.588 -11.202 0.019 1.00 97.56 93 TRP A CA 1
ATOM 710 C C . TRP A 1 93 ? 7.099 -10.934 -0.040 1.00 97.56 93 TRP A C 1
ATOM 712 O O . TRP A 1 93 ? 7.619 -10.192 0.786 1.00 97.56 93 TRP A O 1
ATOM 722 N N . GLY A 1 94 ? 7.825 -11.485 -1.015 1.00 97.56 94 GLY A N 1
ATOM 723 C CA . GLY A 1 94 ? 9.260 -11.252 -1.194 1.00 97.56 94 GLY A CA 1
ATOM 724 C C . GLY A 1 94 ? 9.629 -9.816 -1.580 1.00 97.56 94 GLY A C 1
ATOM 725 O O . GLY A 1 94 ? 10.795 -9.452 -1.470 1.00 97.56 94 GLY A O 1
ATOM 726 N N . GLY A 1 95 ? 8.658 -8.985 -1.973 1.00 97.94 95 GLY A N 1
ATOM 727 C CA . GLY A 1 95 ? 8.897 -7.612 -2.421 1.00 97.94 95 GLY A CA 1
ATOM 728 C C . GLY A 1 95 ? 8.962 -7.456 -3.937 1.00 97.94 95 GLY A C 1
ATOM 729 O O . GLY A 1 95 ? 9.273 -6.370 -4.407 1.00 97.94 95 GLY A O 1
ATOM 730 N N . TRP A 1 96 ? 8.684 -8.502 -4.714 1.00 98.62 96 TRP A N 1
ATOM 731 C CA . TRP A 1 96 ? 8.620 -8.394 -6.170 1.00 98.62 96 TRP A CA 1
ATOM 732 C C . TRP A 1 96 ? 7.258 -7.857 -6.611 1.00 98.62 96 TRP A C 1
ATOM 734 O O . TRP A 1 96 ? 6.241 -8.356 -6.129 1.00 98.62 96 TRP A O 1
ATOM 744 N N . ILE A 1 97 ? 7.252 -6.892 -7.535 1.00 98.81 97 ILE A N 1
ATOM 745 C CA . ILE A 1 97 ? 6.054 -6.285 -8.128 1.00 98.81 97 ILE A CA 1
ATOM 746 C C . ILE A 1 97 ? 6.143 -6.377 -9.656 1.00 98.81 97 ILE A C 1
ATOM 748 O O . ILE A 1 97 ? 7.105 -5.902 -10.261 1.00 98.81 97 ILE A O 1
ATOM 752 N N . ASN A 1 98 ? 5.124 -6.949 -10.291 1.00 98.62 98 ASN A N 1
ATOM 753 C CA . ASN A 1 98 ? 4.976 -7.057 -11.736 1.00 98.62 98 ASN A CA 1
ATOM 754 C C . ASN A 1 98 ? 4.092 -5.939 -12.321 1.00 98.62 98 ASN A C 1
ATOM 756 O O . ASN A 1 98 ? 2.872 -5.952 -12.236 1.00 98.62 98 ASN A O 1
ATOM 760 N N . TRP A 1 99 ? 4.773 -5.045 -13.029 1.00 98.38 99 TRP A N 1
ATOM 761 C CA . TRP A 1 99 ? 4.405 -4.128 -14.111 1.00 98.38 99 TRP A CA 1
ATOM 762 C C . TRP A 1 99 ? 3.416 -4.555 -15.195 1.00 98.38 99 TRP A C 1
ATOM 764 O O . TRP A 1 99 ? 3.886 -4.667 -16.327 1.00 98.38 99 TRP A O 1
ATOM 774 N N . GLY A 1 100 ? 2.114 -4.693 -14.930 1.00 96.75 100 GLY A N 1
ATOM 775 C CA . GLY A 1 100 ? 1.090 -4.996 -15.942 1.00 96.75 100 GLY A CA 1
ATOM 776 C C . GLY A 1 100 ? 0.452 -3.794 -16.663 1.00 96.75 100 GLY A C 1
ATOM 777 O O . GLY A 1 100 ? 1.084 -2.756 -16.878 1.00 96.75 100 GLY A O 1
ATOM 778 N N . GLY A 1 101 ? -0.789 -3.942 -17.135 1.00 93.06 101 GLY A N 1
ATOM 779 C CA . GLY A 1 101 ? -1.488 -2.938 -17.951 1.00 93.06 101 GLY A CA 1
ATOM 780 C C . GLY A 1 101 ? -1.792 -1.618 -17.231 1.00 93.06 101 GLY A C 1
ATOM 781 O O . GLY A 1 101 ? -1.724 -0.548 -17.849 1.00 93.06 101 GLY A O 1
ATOM 782 N N . SER A 1 102 ? -2.054 -1.673 -15.924 1.00 94.38 102 SER A N 1
ATOM 783 C CA . SER A 1 102 ? -2.379 -0.498 -15.111 1.00 94.38 102 SER A CA 1
ATOM 784 C C . SER A 1 102 ? -1.154 -0.017 -14.349 1.00 94.38 102 SER A C 1
ATOM 786 O O . SER A 1 102 ? -0.612 -0.724 -13.508 1.00 94.38 102 SER A O 1
ATOM 788 N N . ILE A 1 103 ? -0.724 1.210 -14.642 1.00 97.50 103 ILE A N 1
ATOM 789 C CA . ILE A 1 103 ? 0.463 1.819 -14.034 1.00 97.50 103 ILE A CA 1
ATOM 790 C C . ILE A 1 103 ? 0.092 3.219 -13.561 1.00 97.50 103 ILE A C 1
ATOM 792 O O . ILE A 1 103 ? -0.035 4.127 -14.387 1.00 97.50 103 ILE A O 1
ATOM 796 N N . ASN A 1 104 ? -0.132 3.358 -12.254 1.00 97.75 104 ASN A N 1
ATOM 797 C CA . ASN A 1 104 ? -0.400 4.615 -11.559 1.00 97.75 104 ASN A CA 1
ATOM 798 C C . ASN A 1 104 ? -0.088 4.469 -10.051 1.00 97.75 104 ASN A C 1
ATOM 800 O O . ASN A 1 104 ? 0.114 3.357 -9.556 1.00 97.75 104 ASN A O 1
ATOM 804 N N . ARG A 1 105 ? -0.066 5.590 -9.319 1.00 97.94 105 ARG A N 1
ATOM 805 C CA . ARG A 1 105 ? 0.238 5.641 -7.877 1.00 97.94 105 ARG A CA 1
ATOM 806 C C . ARG A 1 105 ? -0.684 4.762 -7.025 1.00 97.94 105 ARG A C 1
ATOM 808 O O . ARG A 1 105 ? -0.209 4.092 -6.114 1.00 97.94 105 ARG A O 1
ATOM 815 N N . ARG A 1 106 ? -1.989 4.736 -7.315 1.00 98.31 106 ARG A N 1
ATOM 816 C CA . ARG A 1 106 ? -2.977 3.921 -6.584 1.00 98.31 106 ARG A CA 1
ATOM 817 C C . ARG A 1 106 ? -2.624 2.438 -6.670 1.00 98.31 106 ARG A C 1
ATOM 819 O O . ARG A 1 106 ? -2.581 1.764 -5.645 1.00 98.31 106 ARG A O 1
ATOM 826 N N . VAL A 1 107 ? -2.316 1.958 -7.876 1.00 98.56 107 VAL A N 1
ATOM 827 C CA . VAL A 1 107 ? -1.849 0.583 -8.101 1.00 98.56 107 VAL A CA 1
ATOM 828 C C . VAL A 1 107 ? -0.535 0.337 -7.357 1.00 98.56 107 VAL A C 1
ATOM 830 O O . VAL A 1 107 ? -0.438 -0.662 -6.660 1.00 98.56 107 VAL A O 1
ATOM 833 N N . ALA A 1 108 ? 0.441 1.255 -7.391 1.00 98.62 108 ALA A N 1
ATOM 834 C CA . ALA A 1 108 ? 1.682 1.087 -6.617 1.00 98.62 108 ALA A CA 1
ATOM 835 C C . ALA A 1 108 ? 1.420 0.924 -5.111 1.00 98.62 108 ALA A C 1
ATOM 837 O O . ALA A 1 108 ? 2.003 0.041 -4.487 1.00 98.62 108 ALA A O 1
ATOM 838 N N . ILE A 1 109 ? 0.549 1.751 -4.520 1.00 98.69 109 ILE A N 1
ATOM 839 C CA . ILE A 1 109 ? 0.196 1.652 -3.095 1.00 98.69 109 ILE A CA 1
ATOM 840 C C . ILE A 1 109 ? -0.413 0.273 -2.795 1.00 98.69 109 ILE A C 1
ATOM 842 O O . ILE A 1 109 ? 0.021 -0.391 -1.852 1.00 98.69 109 ILE A O 1
ATOM 846 N N . HIS A 1 110 ? -1.357 -0.175 -3.627 1.00 98.75 110 HIS A N 1
ATOM 847 C CA . HIS A 1 110 ? -2.007 -1.481 -3.509 1.00 98.75 110 HIS A CA 1
ATOM 848 C C . HIS A 1 110 ? -1.009 -2.648 -3.618 1.00 98.75 110 HIS A C 1
ATOM 850 O O . HIS A 1 110 ? -0.939 -3.501 -2.733 1.00 98.75 110 HIS A O 1
ATOM 856 N N . GLU A 1 111 ? -0.162 -2.657 -4.647 1.00 98.75 111 GLU A N 1
ATOM 857 C CA . GLU A 1 111 ? 0.828 -3.721 -4.842 1.00 98.75 111 GLU A CA 1
ATOM 858 C C . GLU A 1 111 ? 1.893 -3.731 -3.739 1.00 98.75 111 GLU A C 1
ATOM 860 O O . GLU A 1 111 ? 2.297 -4.791 -3.253 1.00 98.75 111 GLU A O 1
ATOM 865 N N . ILE A 1 112 ? 2.326 -2.561 -3.259 1.00 98.75 112 ILE A N 1
ATOM 866 C CA . ILE A 1 112 ? 3.228 -2.494 -2.107 1.00 98.75 112 ILE A CA 1
ATOM 867 C C . ILE A 1 112 ? 2.540 -3.079 -0.866 1.00 98.75 112 ILE A C 1
ATOM 869 O O . ILE A 1 112 ? 3.196 -3.810 -0.122 1.00 98.75 112 ILE A O 1
ATOM 873 N N . ALA A 1 113 ? 1.236 -2.867 -0.656 1.00 98.69 113 ALA A N 1
ATOM 874 C CA . ALA A 1 113 ? 0.498 -3.490 0.445 1.00 98.69 113 ALA A CA 1
ATOM 875 C C . ALA A 1 113 ? 0.534 -5.027 0.381 1.00 98.69 113 ALA A C 1
ATOM 877 O O . ALA A 1 113 ? 0.731 -5.682 1.412 1.00 98.69 113 ALA A O 1
ATOM 878 N N . HIS A 1 114 ? 0.473 -5.615 -0.817 1.00 98.75 114 HIS A N 1
ATOM 879 C CA . HIS A 1 114 ? 0.711 -7.048 -0.987 1.00 98.75 114 HIS A CA 1
ATOM 880 C C . HIS A 1 114 ? 2.119 -7.456 -0.549 1.00 98.75 114 HIS A C 1
ATOM 882 O O . HIS A 1 114 ? 2.269 -8.433 0.184 1.00 98.75 114 HIS A O 1
ATOM 888 N N . THR A 1 115 ? 3.162 -6.687 -0.871 1.00 98.69 115 THR A N 1
ATOM 889 C CA . THR A 1 115 ? 4.520 -6.956 -0.345 1.00 98.69 115 THR A CA 1
ATOM 890 C C . THR A 1 115 ? 4.633 -6.788 1.177 1.00 98.69 115 THR A C 1
ATOM 892 O O . THR A 1 115 ? 5.540 -7.336 1.816 1.00 98.69 115 THR A O 1
ATOM 895 N N . LEU A 1 116 ? 3.705 -6.032 1.769 1.00 98.38 116 LEU A N 1
ATOM 896 C CA . LEU A 1 116 ? 3.562 -5.809 3.203 1.00 98.38 116 LEU A CA 1
ATOM 897 C C . LEU A 1 116 ? 2.659 -6.849 3.885 1.00 98.38 116 LEU A C 1
ATOM 899 O O . LEU A 1 116 ? 2.485 -6.780 5.103 1.00 98.38 116 LEU A O 1
ATOM 903 N N . GLY A 1 117 ? 2.194 -7.862 3.153 1.00 98.19 117 GLY A N 1
ATOM 904 C CA . GLY A 1 117 ? 1.597 -9.079 3.703 1.00 98.19 117 GLY A CA 1
ATOM 905 C C . GLY A 1 117 ? 0.105 -9.229 3.450 1.00 98.19 117 GLY A C 1
ATOM 906 O O . GLY A 1 117 ? -0.440 -10.297 3.724 1.00 98.19 117 GLY A O 1
ATOM 907 N N . ILE A 1 118 ? -0.544 -8.206 2.893 1.00 98.69 118 ILE A N 1
ATOM 908 C CA . ILE A 1 118 ? -1.938 -8.291 2.452 1.00 98.69 118 ILE A CA 1
ATOM 909 C C . ILE A 1 118 ? -2.044 -9.382 1.381 1.00 98.69 118 ILE A C 1
ATOM 911 O O . ILE A 1 118 ? -1.317 -9.345 0.394 1.00 98.69 118 ILE A O 1
ATOM 915 N N . GLY A 1 119 ? -2.876 -10.401 1.586 1.00 98.44 119 GLY A N 1
ATOM 916 C CA . GLY A 1 119 ? -3.072 -11.503 0.632 1.00 98.44 119 GLY A CA 1
ATOM 917 C C . GLY A 1 119 ? -1.894 -12.470 0.431 1.00 98.44 119 GLY A C 1
ATOM 918 O O . GLY A 1 119 ? -2.084 -13.553 -0.114 1.00 98.44 119 GLY A O 1
ATOM 919 N N . THR A 1 120 ? -0.678 -12.117 0.861 1.00 98.50 120 THR A N 1
ATOM 920 C CA . THR A 1 120 ? 0.551 -12.868 0.534 1.00 98.50 120 THR A CA 1
ATOM 921 C C . THR A 1 120 ? 1.255 -13.465 1.749 1.00 98.50 120 THR A C 1
ATOM 923 O O . THR A 1 120 ? 2.070 -14.376 1.595 1.00 98.50 120 THR A O 1
ATOM 926 N N . HIS A 1 121 ? 0.974 -12.967 2.956 1.00 98.25 121 HIS A N 1
ATOM 927 C CA . HIS A 1 121 ? 1.578 -13.489 4.175 1.00 98.25 121 HIS A CA 1
ATOM 928 C C . HIS A 1 121 ? 0.858 -14.757 4.648 1.00 98.25 121 HIS A C 1
ATOM 930 O O . HIS A 1 121 ? -0.366 -14.853 4.589 1.00 98.25 121 HIS A O 1
ATOM 936 N N . GLU A 1 122 ? 1.593 -15.712 5.216 1.00 97.12 122 GLU A N 1
ATOM 937 C CA . GLU A 1 122 ? 1.034 -16.990 5.692 1.00 97.12 122 GLU A CA 1
ATOM 938 C C . GLU A 1 122 ? -0.055 -16.842 6.774 1.00 97.12 122 GLU A C 1
ATOM 940 O O . GLU A 1 122 ? -0.910 -17.712 6.941 1.00 97.12 122 GLU A O 1
ATOM 945 N N . ASN A 1 123 ? -0.042 -15.726 7.512 1.00 98.12 123 ASN A N 1
ATOM 946 C CA . ASN A 1 123 ? -1.038 -15.416 8.541 1.00 98.12 123 ASN A CA 1
ATOM 947 C C . ASN A 1 123 ? -2.247 -14.630 8.011 1.00 98.12 123 ASN A C 1
ATOM 949 O O . ASN A 1 123 ? -3.154 -14.352 8.794 1.00 98.12 123 ASN A O 1
ATOM 953 N N . TRP A 1 124 ? -2.292 -14.286 6.719 1.00 98.56 124 TRP A N 1
ATOM 954 C CA . TRP A 1 124 ? -3.412 -13.558 6.116 1.00 98.56 124 TRP A CA 1
ATOM 955 C C . TRP A 1 124 ? -4.729 -14.319 6.291 1.00 98.56 124 TRP A C 1
ATOM 957 O O . TRP A 1 124 ? -5.624 -13.871 7.002 1.00 98.56 124 TRP A O 1
ATOM 967 N N . GLY A 1 125 ? -4.809 -15.533 5.737 1.00 98.12 125 GLY A N 1
ATOM 968 C CA . GLY A 1 125 ? -6.024 -16.350 5.799 1.00 98.12 125 GLY A CA 1
ATOM 969 C C . GLY A 1 125 ? -6.420 -16.769 7.218 1.00 98.12 125 GLY A C 1
ATOM 970 O O . GLY A 1 125 ? -7.595 -16.994 7.479 1.00 98.12 125 GLY A O 1
ATOM 971 N N . LYS A 1 126 ? -5.469 -16.814 8.165 1.00 98.12 126 LYS A N 1
ATOM 972 C CA . LYS A 1 126 ? -5.746 -17.127 9.582 1.00 98.12 126 LYS A CA 1
ATOM 973 C C . LYS A 1 126 ? -6.581 -16.044 10.269 1.00 98.12 126 LYS A C 1
ATOM 975 O O . LYS A 1 126 ? -7.226 -16.320 11.274 1.00 98.12 126 LYS A O 1
ATOM 980 N N . ASN A 1 127 ? -6.563 -14.829 9.727 1.00 98.50 127 ASN A N 1
ATOM 981 C CA . ASN A 1 127 ? -7.329 -13.693 10.218 1.00 98.50 127 ASN A CA 1
ATOM 982 C C . ASN A 1 127 ? -8.635 -13.485 9.441 1.00 98.50 127 ASN A C 1
ATOM 984 O O . ASN A 1 127 ? -9.266 -12.444 9.607 1.00 98.50 127 ASN A O 1
ATOM 988 N N . ILE A 1 128 ? -9.062 -14.448 8.615 1.00 98.69 128 ILE A N 1
ATOM 989 C CA . ILE A 1 128 ? -10.296 -14.351 7.831 1.00 98.69 128 ILE A CA 1
ATOM 990 C C . ILE A 1 128 ? -11.264 -15.451 8.248 1.00 98.69 128 ILE A C 1
ATOM 992 O O . ILE A 1 128 ? -10.934 -16.636 8.228 1.00 98.69 128 ILE A O 1
ATOM 996 N N . LYS A 1 129 ? -12.489 -15.053 8.589 1.00 98.50 129 LYS A N 1
ATOM 997 C CA . LYS A 1 129 ? -13.599 -15.962 8.868 1.00 98.50 129 LYS A CA 1
ATOM 998 C C . LYS A 1 129 ? -14.859 -15.437 8.194 1.00 98.50 129 LYS A C 1
ATOM 1000 O O . LYS A 1 129 ? -15.196 -14.268 8.348 1.00 98.50 129 LYS A O 1
ATOM 1005 N N . ASP A 1 130 ? -15.531 -16.296 7.431 1.00 97.81 130 ASP A N 1
ATOM 1006 C CA . ASP A 1 130 ? -16.791 -15.980 6.743 1.00 97.81 130 ASP A CA 1
ATOM 1007 C C . ASP A 1 130 ? -16.713 -14.704 5.870 1.00 97.81 130 ASP A C 1
ATOM 1009 O O . ASP A 1 130 ? -17.620 -13.873 5.862 1.00 97.81 130 ASP A O 1
ATOM 1013 N N . GLY A 1 131 ? -15.590 -14.526 5.157 1.00 98.31 131 GLY A N 1
ATOM 1014 C CA . GLY A 1 131 ? -15.341 -13.368 4.282 1.00 98.31 131 GLY A CA 1
ATOM 1015 C C . GLY A 1 131 ? -15.060 -12.052 5.019 1.00 98.31 131 GLY A C 1
ATOM 1016 O O . GLY A 1 131 ? -15.158 -10.975 4.429 1.00 98.31 131 GLY A O 1
ATOM 1017 N N . LYS A 1 132 ? -14.754 -12.119 6.319 1.00 98.69 132 LYS A N 1
ATOM 1018 C CA . LYS A 1 132 ? -14.482 -10.960 7.174 1.00 98.69 132 LYS A CA 1
ATOM 1019 C C . LYS A 1 132 ? -13.130 -11.093 7.847 1.00 98.69 132 LYS A C 1
ATOM 1021 O O . LYS A 1 132 ? -12.757 -12.181 8.288 1.00 98.69 132 LYS A O 1
ATOM 1026 N N . TRP A 1 133 ? -12.427 -9.976 7.971 1.00 98.75 133 TRP A N 1
ATOM 1027 C CA . TRP A 1 133 ? -11.254 -9.897 8.825 1.00 98.75 1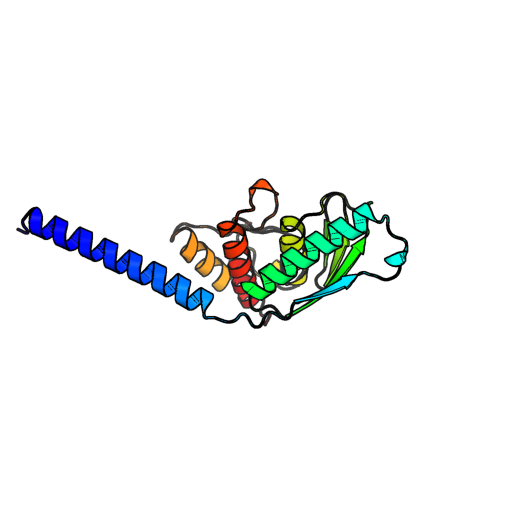33 TRP A CA 1
ATOM 1028 C C . TRP A 1 133 ? -11.685 -9.952 10.291 1.00 98.75 133 TRP A C 1
ATOM 1030 O O . TRP A 1 133 ? -12.560 -9.200 10.718 1.00 98.75 133 TRP A O 1
ATOM 1040 N N . ILE A 1 134 ? -11.063 -10.835 11.066 1.00 98.56 134 ILE A N 1
ATOM 1041 C CA . ILE A 1 134 ? -11.340 -11.023 12.498 1.00 98.56 134 ILE A CA 1
ATOM 1042 C C . ILE A 1 134 ? -10.198 -10.542 13.397 1.00 98.56 134 ILE A C 1
ATOM 1044 O O . ILE A 1 134 ? -10.298 -10.630 14.620 1.00 98.56 134 ILE A O 1
ATOM 1048 N N . GLY A 1 135 ? -9.109 -10.042 12.809 1.00 98.38 135 GLY A N 1
ATOM 1049 C CA . GLY A 1 135 ? -7.984 -9.503 13.560 1.00 98.38 135 GLY A CA 1
ATOM 1050 C C . GLY A 1 135 ? -8.389 -8.264 14.364 1.00 98.38 135 GLY A C 1
ATOM 1051 O O . GLY A 1 135 ? -9.057 -7.358 13.859 1.00 98.38 135 GLY A O 1
ATOM 1052 N N . LYS A 1 136 ? -7.998 -8.240 15.643 1.00 98.50 136 LYS A N 1
ATOM 1053 C CA . LYS A 1 136 ? -8.415 -7.227 16.622 1.00 98.50 136 LYS A CA 1
ATOM 1054 C C . LYS A 1 136 ? -8.060 -5.810 16.173 1.00 98.50 136 LYS A C 1
ATOM 1056 O O . LYS A 1 136 ? -8.855 -4.895 16.372 1.00 98.50 136 LYS A O 1
ATOM 1061 N N . HIS A 1 137 ? -6.866 -5.617 15.624 1.00 98.62 137 HIS A N 1
ATOM 1062 C CA . HIS A 1 137 ? -6.376 -4.300 15.244 1.00 98.62 137 HIS A CA 1
ATOM 1063 C C . HIS A 1 137 ? -7.072 -3.788 13.984 1.00 98.62 137 HIS A C 1
ATOM 1065 O O . HIS A 1 137 ? -7.523 -2.648 13.982 1.00 98.62 137 HIS A O 1
ATOM 1071 N N . GLY A 1 138 ? -7.213 -4.621 12.949 1.00 98.56 138 GLY A N 1
ATOM 1072 C CA . GLY A 1 138 ? -7.942 -4.257 11.732 1.00 98.56 138 GLY A CA 1
ATOM 1073 C C . GLY A 1 138 ? -9.412 -3.933 12.010 1.00 98.56 138 GLY A C 1
ATOM 1074 O O . GLY A 1 138 ? -9.917 -2.923 11.529 1.00 98.56 138 GLY A O 1
ATOM 1075 N N . VAL A 1 139 ? -10.082 -4.732 12.851 1.00 98.75 139 VAL A N 1
ATOM 1076 C CA . VAL A 1 139 ? -11.480 -4.483 13.251 1.00 98.75 139 VAL A CA 1
ATOM 1077 C C . VAL A 1 139 ? -11.622 -3.187 14.054 1.00 98.75 139 VAL A C 1
ATOM 1079 O O . VAL A 1 139 ? -12.556 -2.426 13.824 1.00 98.75 139 VAL A O 1
ATOM 1082 N N . ALA A 1 140 ? -10.706 -2.903 14.981 1.00 98.69 140 ALA A N 1
ATOM 1083 C CA . ALA A 1 140 ? -10.734 -1.640 15.717 1.00 98.69 140 ALA A CA 1
ATOM 1084 C C . ALA A 1 140 ? -10.514 -0.436 14.785 1.00 98.69 140 ALA A C 1
ATOM 1086 O O . ALA A 1 140 ? -11.220 0.560 14.902 1.00 98.69 140 ALA A O 1
ATOM 1087 N N . GLN A 1 141 ? -9.584 -0.552 13.832 1.00 98.62 141 GLN A N 1
ATOM 1088 C CA . GLN A 1 141 ? -9.254 0.534 12.911 1.00 98.62 141 GLN A CA 1
ATOM 1089 C C . GLN A 1 141 ? -10.421 0.891 11.984 1.00 98.62 141 GLN A C 1
ATOM 1091 O O . GLN A 1 141 ? -10.693 2.071 11.782 1.00 98.62 141 GLN A O 1
ATOM 1096 N N . ILE A 1 142 ? -11.135 -0.103 11.441 1.00 98.75 142 ILE A N 1
ATOM 1097 C CA . ILE A 1 142 ? -12.286 0.187 10.576 1.00 98.75 142 ILE A CA 1
ATOM 1098 C C . ILE A 1 142 ? -13.429 0.850 11.357 1.00 98.75 142 ILE A C 1
ATOM 1100 O O . ILE A 1 142 ? -14.088 1.749 10.844 1.00 98.75 142 ILE A O 1
ATOM 1104 N N . LYS A 1 143 ? -13.626 0.454 12.618 1.00 98.56 143 LYS A N 1
ATOM 1105 C CA . LYS A 1 143 ? -14.645 1.042 13.493 1.00 98.56 143 LYS A CA 1
ATOM 1106 C C . LYS A 1 143 ? -14.323 2.475 13.890 1.00 98.56 143 LYS A C 1
ATOM 1108 O O . LYS A 1 143 ? -15.228 3.293 14.006 1.00 98.56 143 LYS A O 1
ATOM 1113 N N . GLU A 1 144 ? -13.042 2.783 14.065 1.00 98.06 144 GLU A N 1
ATOM 1114 C CA . GLU A 1 144 ? -12.577 4.153 14.285 1.00 98.06 144 GLU A CA 1
ATOM 1115 C C . GLU A 1 144 ? -12.923 5.063 13.095 1.00 98.06 144 GLU A C 1
ATOM 1117 O O . GLU A 1 144 ? -13.296 6.214 13.295 1.00 98.06 144 GLU A O 1
ATOM 1122 N N . PHE A 1 145 ? -12.850 4.543 11.867 1.00 97.62 145 PHE A N 1
ATOM 1123 C CA . PHE A 1 145 ? -13.153 5.309 10.656 1.00 97.62 145 PHE A CA 1
ATOM 1124 C C . PHE A 1 145 ? -14.645 5.452 10.370 1.00 97.62 145 PHE A C 1
ATOM 1126 O O . PHE A 1 145 ? -15.102 6.548 10.044 1.00 97.62 145 PHE A O 1
ATOM 1133 N N . ASP A 1 146 ? -15.388 4.352 10.474 1.00 98.06 146 ASP A N 1
ATOM 1134 C CA . ASP A 1 146 ? -16.730 4.242 9.892 1.00 98.06 146 ASP A CA 1
ATOM 1135 C C . ASP A 1 146 ? -17.822 3.952 10.939 1.00 98.06 146 ASP A C 1
ATOM 1137 O O . ASP A 1 146 ? -18.997 3.818 10.597 1.00 98.06 146 ASP A O 1
ATOM 1141 N N . GLY A 1 147 ? -17.456 3.894 12.224 1.00 98.12 147 GLY A N 1
ATOM 1142 C CA . GLY A 1 147 ? -18.363 3.655 13.347 1.00 98.12 147 GLY A CA 1
ATOM 1143 C C . GLY A 1 147 ? -18.453 2.190 13.786 1.00 98.12 147 GLY A C 1
ATOM 1144 O O . GLY A 1 147 ? -17.925 1.275 13.159 1.00 98.12 147 GLY A O 1
ATOM 1145 N N . GLU A 1 148 ? -19.147 1.949 14.900 1.00 96.88 148 GLU A N 1
ATOM 1146 C CA . GLU A 1 148 ? -19.163 0.644 15.585 1.00 96.88 148 GLU A CA 1
ATOM 1147 C C . GLU A 1 148 ? -19.741 -0.521 14.768 1.00 96.88 148 GLU A C 1
ATOM 1149 O O . GLU A 1 148 ? -19.380 -1.678 15.013 1.00 96.88 148 GLU A O 1
ATOM 1154 N N . ASP A 1 149 ? -20.599 -0.226 13.794 1.00 97.50 149 ASP A N 1
ATOM 1155 C CA . ASP A 1 149 ? -21.231 -1.223 12.926 1.00 97.50 149 ASP A CA 1
ATOM 1156 C C . ASP A 1 149 ? -20.397 -1.546 11.675 1.00 97.50 149 ASP A C 1
ATOM 1158 O O . ASP A 1 149 ? -20.788 -2.388 10.863 1.00 97.50 149 ASP A O 1
ATOM 1162 N N . ALA A 1 150 ? -19.241 -0.897 11.502 1.00 98.25 150 ALA A N 1
ATOM 1163 C CA . ALA A 1 150 ? -18.398 -1.091 10.336 1.00 98.25 150 ALA A CA 1
ATOM 1164 C C . ALA A 1 150 ? -17.798 -2.506 10.285 1.00 98.25 150 ALA A C 1
ATOM 1166 O O . ALA A 1 150 ? -17.353 -3.073 11.289 1.00 98.25 150 ALA A O 1
ATOM 1167 N N . VAL A 1 151 ? -17.761 -3.075 9.077 1.00 98.31 151 VAL A N 1
ATOM 1168 C CA . VAL A 1 151 ? -17.273 -4.434 8.824 1.00 98.31 151 VAL A CA 1
ATOM 1169 C C . VAL A 1 151 ? -16.089 -4.384 7.872 1.00 98.31 151 VAL A C 1
ATOM 1171 O O . VAL A 1 151 ? -16.194 -3.881 6.756 1.00 98.31 151 VAL A O 1
ATOM 1174 N N . LEU A 1 152 ? -14.972 -4.970 8.302 1.00 98.81 152 LEU A N 1
ATOM 1175 C CA . LEU A 1 152 ? -13.817 -5.196 7.445 1.00 98.81 152 LEU A CA 1
ATOM 1176 C C . LEU A 1 152 ? -13.969 -6.535 6.728 1.00 98.81 152 LEU A C 1
ATOM 1178 O O . LEU A 1 152 ? -13.883 -7.603 7.339 1.00 98.81 152 LEU A O 1
ATOM 1182 N N . HIS A 1 153 ? -14.198 -6.473 5.427 1.00 98.75 153 HIS A N 1
ATOM 1183 C CA . HIS A 1 153 ? -14.271 -7.640 4.570 1.00 98.75 153 HIS A CA 1
ATOM 1184 C C . HIS A 1 153 ? -12.896 -8.004 4.027 1.00 98.75 153 HIS A C 1
ATOM 1186 O O . HIS A 1 153 ? -12.055 -7.135 3.801 1.00 98.75 153 HIS A O 1
ATOM 1192 N N . ALA A 1 154 ? -12.676 -9.297 3.813 1.00 98.69 154 ALA A N 1
ATOM 1193 C CA . ALA A 1 154 ? -11.451 -9.794 3.214 1.00 98.69 154 ALA A CA 1
ATOM 1194 C C . ALA A 1 154 ? -11.685 -11.122 2.493 1.00 98.69 154 ALA A C 1
ATOM 1196 O O . ALA A 1 154 ? -12.511 -11.939 2.908 1.00 98.69 154 ALA A O 1
ATOM 1197 N N . ASP A 1 155 ? -10.918 -11.343 1.431 1.00 98.44 155 ASP A N 1
ATOM 1198 C CA . ASP A 1 155 ? -10.893 -12.588 0.675 1.00 98.44 155 ASP A CA 1
ATOM 1199 C C . ASP A 1 155 ? -9.471 -13.173 0.611 1.00 98.44 155 ASP A C 1
ATOM 1201 O O . ASP A 1 155 ? -8.593 -12.851 1.415 1.00 98.44 155 ASP A O 1
ATOM 1205 N N . ARG A 1 156 ? -9.229 -14.081 -0.340 1.00 97.69 156 ARG A N 1
ATOM 1206 C CA . ARG A 1 156 ? -7.922 -14.723 -0.514 1.00 97.69 156 ARG A CA 1
ATOM 1207 C C . ARG A 1 156 ? -6.775 -13.722 -0.707 1.00 97.69 156 ARG A C 1
ATOM 1209 O O . ARG A 1 156 ? -5.653 -14.053 -0.345 1.00 97.69 156 ARG A O 1
ATOM 1216 N N . MET A 1 157 ? -7.029 -12.559 -1.300 1.00 97.00 157 MET A N 1
ATOM 1217 C CA . MET A 1 157 ? -5.992 -11.612 -1.715 1.00 97.00 157 MET A CA 1
ATOM 1218 C C . MET A 1 157 ? -6.242 -10.188 -1.210 1.00 97.00 157 MET A C 1
ATOM 1220 O O . MET A 1 157 ? -5.282 -9.499 -0.886 1.00 97.00 157 MET A O 1
ATOM 1224 N N . HIS A 1 158 ? -7.492 -9.753 -1.081 1.00 98.62 158 HIS A N 1
ATOM 1225 C CA . HIS A 1 158 ? -7.844 -8.348 -0.883 1.00 98.62 158 HIS A CA 1
ATOM 1226 C C . HIS A 1 158 ? -8.675 -8.115 0.377 1.00 98.62 158 HIS A C 1
ATOM 1228 O O . HIS A 1 158 ? -9.233 -9.044 0.964 1.00 98.62 158 HIS A O 1
ATOM 1234 N N . PHE A 1 159 ? -8.797 -6.843 0.756 1.00 98.88 159 PHE A N 1
ATOM 1235 C CA . PHE A 1 159 ? -9.744 -6.375 1.762 1.00 98.88 159 PHE A CA 1
ATOM 1236 C C . PHE A 1 159 ? -10.554 -5.188 1.243 1.00 98.88 159 PHE A C 1
ATOM 1238 O O . PHE A 1 159 ? -10.166 -4.526 0.278 1.00 98.88 159 PHE A O 1
ATOM 1245 N N . TRP A 1 160 ? -11.695 -4.931 1.874 1.00 98.69 160 TRP A N 1
ATOM 1246 C CA . TRP A 1 160 ? -12.488 -3.724 1.664 1.00 98.69 160 TRP A CA 1
ATOM 1247 C C . TRP A 1 160 ? -13.304 -3.401 2.926 1.00 98.69 160 TRP A C 1
ATOM 1249 O O . TRP A 1 160 ? -13.648 -4.315 3.681 1.00 98.69 160 TRP A O 1
ATOM 1259 N N . PRO A 1 161 ? -13.637 -2.126 3.179 1.00 98.19 161 PRO A N 1
ATOM 1260 C CA . PRO A 1 161 ? -13.283 -0.932 2.399 1.00 98.19 161 PRO A CA 1
ATOM 1261 C C . PRO A 1 161 ? -11.792 -0.549 2.501 1.00 98.19 161 PRO A C 1
ATOM 1263 O O . PRO A 1 161 ? -11.032 -1.151 3.256 1.00 98.19 161 PRO A O 1
ATOM 1266 N N . TYR A 1 162 ? -11.377 0.443 1.703 1.00 98.62 162 TYR A N 1
ATOM 1267 C CA . TYR A 1 162 ? -10.018 1.019 1.673 1.00 98.62 162 TYR A CA 1
ATOM 1268 C C . TYR A 1 162 ? -8.900 0.076 1.200 1.00 98.62 162 TYR A C 1
ATOM 1270 O O . TYR A 1 162 ? -7.732 0.312 1.493 1.00 98.62 162 TYR A O 1
ATOM 1278 N N . GLY A 1 163 ? -9.229 -0.974 0.441 1.00 98.31 163 GLY A N 1
ATOM 1279 C CA . GLY A 1 163 ? -8.242 -1.871 -0.176 1.00 98.31 163 GLY A CA 1
ATOM 1280 C C . GLY A 1 163 ? -7.493 -1.264 -1.365 1.00 98.31 163 GLY A C 1
ATOM 1281 O O . GLY A 1 163 ? -6.418 -1.749 -1.717 1.00 98.31 163 GLY A O 1
ATOM 1282 N N . LEU A 1 164 ? -8.032 -0.193 -1.960 1.00 98.50 164 LEU A N 1
ATOM 1283 C CA . LEU A 1 164 ? -7.544 0.419 -3.203 1.00 98.50 164 LEU A CA 1
ATOM 1284 C C . LEU A 1 164 ? -7.538 -0.574 -4.381 1.00 98.50 164 LEU A C 1
ATOM 1286 O O . LEU A 1 164 ? -6.679 -0.527 -5.264 1.00 98.50 164 LEU A O 1
ATOM 1290 N N . ASN A 1 165 ? -8.530 -1.464 -4.408 1.00 98.06 165 ASN A N 1
ATOM 1291 C CA . ASN A 1 165 ? -8.699 -2.524 -5.401 1.00 98.06 165 ASN A CA 1
ATOM 1292 C C . ASN A 1 165 ? -9.045 -1.947 -6.784 1.00 98.06 165 ASN A C 1
ATOM 1294 O O . ASN A 1 165 ? -8.678 -2.507 -7.819 1.00 98.06 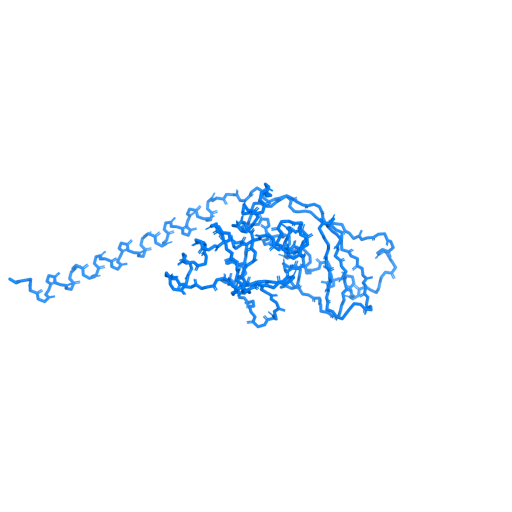165 ASN A O 1
ATOM 1298 N N . GLN A 1 166 ? -9.707 -0.787 -6.824 1.00 96.94 166 GLN A N 1
ATOM 1299 C CA . GLN A 1 166 ? -10.100 -0.099 -8.058 1.00 96.94 166 GLN A CA 1
ATOM 1300 C C . GLN A 1 166 ? -9.710 1.384 -8.032 1.00 96.94 166 GLN A C 1
ATOM 1302 O O . GLN A 1 166 ? -9.589 1.978 -6.965 1.00 96.94 166 GLN A O 1
ATOM 1307 N N . ASP A 1 167 ? -9.523 2.003 -9.208 1.00 96.00 167 ASP A N 1
ATOM 1308 C CA . ASP A 1 167 ? -9.082 3.410 -9.296 1.00 96.00 167 ASP A CA 1
ATOM 1309 C C . ASP A 1 167 ? -10.070 4.368 -8.622 1.00 96.00 167 ASP A C 1
ATOM 1311 O O . ASP A 1 167 ? -9.655 5.325 -7.976 1.00 96.00 167 ASP A O 1
ATOM 1315 N N . HIS A 1 168 ? -11.371 4.079 -8.713 1.00 96.81 168 HIS A N 1
ATOM 1316 C CA . HIS A 1 168 ? -12.414 4.905 -8.105 1.00 96.81 168 HIS A CA 1
ATOM 1317 C C . HIS A 1 168 ? -12.398 4.884 -6.566 1.00 96.81 168 HIS A C 1
ATOM 1319 O O . HIS A 1 168 ? -13.074 5.698 -5.944 1.00 96.81 168 HIS A O 1
ATOM 1325 N N . GLU A 1 169 ? -11.656 3.963 -5.942 1.00 97.69 169 GLU A N 1
ATOM 1326 C CA . GLU A 1 169 ? -11.508 3.905 -4.486 1.00 97.69 169 GLU A CA 1
ATOM 1327 C C . GLU A 1 169 ? -10.464 4.905 -3.968 1.00 97.69 169 GLU A C 1
ATOM 1329 O O . GLU A 1 169 ? -10.433 5.168 -2.765 1.00 97.69 169 GLU A O 1
ATOM 1334 N N . SER A 1 170 ? -9.611 5.462 -4.836 1.00 97.44 170 SER A N 1
ATOM 1335 C CA . SER A 1 170 ? -8.548 6.374 -4.412 1.00 97.44 170 SER A CA 1
ATOM 1336 C C . SER A 1 170 ? -9.046 7.798 -4.224 1.00 97.44 170 SER A C 1
ATOM 1338 O O . SER A 1 170 ? -9.730 8.390 -5.058 1.00 97.44 170 SER A O 1
ATOM 1340 N N . SER A 1 171 ? -8.654 8.354 -3.088 1.00 96.81 171 SER A N 1
ATOM 1341 C CA . SER A 1 171 ? -8.811 9.750 -2.715 1.00 96.81 171 SER A CA 1
ATOM 1342 C C . SER A 1 171 ? -7.737 10.064 -1.677 1.00 96.81 171 SER A C 1
ATOM 1344 O O . SER A 1 171 ? -7.175 9.152 -1.069 1.00 96.81 171 SER A O 1
ATOM 1346 N N . LYS A 1 172 ? -7.461 11.348 -1.416 1.00 91.81 172 LYS A N 1
ATOM 1347 C CA . LYS A 1 172 ? -6.499 11.728 -0.366 1.00 91.81 172 LYS A CA 1
ATOM 1348 C C . LYS A 1 172 ? -6.829 11.056 0.974 1.00 91.81 172 LYS A C 1
ATOM 1350 O O . LYS A 1 172 ? -5.927 10.602 1.666 1.00 91.81 172 LYS A O 1
ATOM 1355 N N . GLU A 1 173 ? -8.109 10.988 1.324 1.00 96.31 173 GLU A N 1
ATOM 1356 C CA . GLU A 1 173 ? -8.570 10.370 2.564 1.00 96.31 173 GLU A CA 1
ATOM 1357 C C . GLU A 1 173 ? -8.479 8.839 2.520 1.00 96.31 173 GLU A C 1
ATOM 1359 O O . GLU A 1 173 ? -7.925 8.231 3.434 1.00 96.31 173 GLU A O 1
ATOM 1364 N N . ASN A 1 174 ? -8.953 8.206 1.445 1.00 98.19 174 ASN A N 1
ATOM 1365 C CA . ASN A 1 174 ? -8.954 6.747 1.336 1.00 98.19 174 ASN A CA 1
ATOM 1366 C C . ASN A 1 174 ? -7.538 6.174 1.246 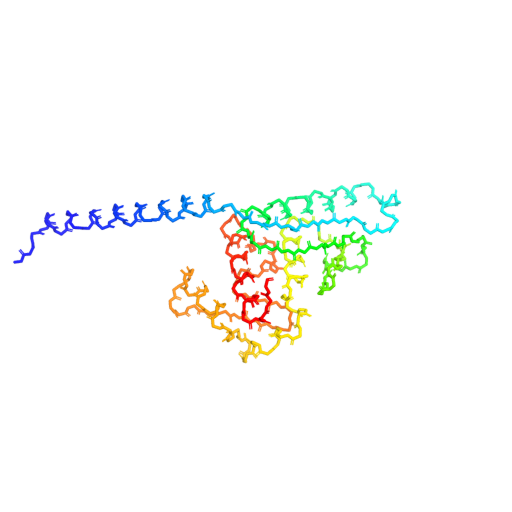1.00 98.19 174 ASN A C 1
ATOM 1368 O O . ASN A 1 174 ? -7.275 5.123 1.826 1.00 98.19 174 ASN A O 1
ATOM 1372 N N . ASP A 1 175 ? -6.615 6.875 0.585 1.00 98.06 175 ASP A N 1
ATOM 1373 C CA . ASP A 1 175 ? -5.204 6.493 0.540 1.00 98.06 175 ASP A CA 1
ATOM 1374 C C . ASP A 1 175 ? -4.585 6.510 1.954 1.00 98.06 175 ASP A C 1
ATOM 1376 O O . ASP A 1 175 ? -3.803 5.626 2.306 1.00 98.06 175 ASP A O 1
ATOM 1380 N N . LEU A 1 176 ? -4.941 7.492 2.794 1.00 97.75 176 LEU A N 1
ATOM 1381 C CA . LEU A 1 176 ? -4.483 7.557 4.189 1.00 97.75 176 LEU A CA 1
ATOM 1382 C C . LEU A 1 176 ? -5.099 6.438 5.030 1.00 97.75 176 LEU A C 1
ATOM 1384 O O . LEU A 1 176 ? -4.378 5.744 5.751 1.00 97.75 176 LEU A O 1
ATOM 1388 N N . ARG A 1 177 ? -6.413 6.218 4.906 1.00 98.56 177 ARG A N 1
ATOM 1389 C CA . ARG A 1 177 ? -7.114 5.123 5.591 1.00 98.56 177 ARG A CA 1
ATOM 1390 C C . ARG A 1 177 ? -6.521 3.770 5.204 1.00 98.56 177 ARG A C 1
ATOM 1392 O O . ARG A 1 177 ? -6.268 2.958 6.090 1.00 98.56 177 ARG A O 1
ATOM 1399 N N . HIS A 1 178 ? -6.191 3.559 3.928 1.00 98.75 178 HIS A N 1
ATOM 1400 C CA . HIS A 1 178 ? -5.492 2.363 3.455 1.00 98.75 178 HIS A CA 1
ATOM 1401 C C . HIS A 1 178 ? -4.187 2.126 4.225 1.00 98.75 178 HIS A C 1
ATOM 1403 O O . HIS A 1 178 ? -3.964 1.032 4.742 1.00 98.75 178 HIS A O 1
ATOM 1409 N N . VAL A 1 179 ? -3.342 3.153 4.373 1.00 98.19 179 VAL A N 1
ATOM 1410 C CA . VAL A 1 179 ? -2.079 3.042 5.122 1.00 98.19 179 VAL A CA 1
ATOM 1411 C C . VAL A 1 179 ? -2.315 2.579 6.559 1.00 98.19 179 VAL A C 1
ATOM 1413 O O . VAL A 1 179 ? -1.660 1.641 7.016 1.00 98.19 179 VAL A O 1
ATOM 1416 N N . LYS A 1 180 ? -3.275 3.184 7.264 1.00 97.94 180 LYS A N 1
ATOM 1417 C CA . LYS A 1 180 ? -3.595 2.807 8.651 1.00 97.94 180 LYS A CA 1
ATOM 1418 C C . LYS A 1 180 ? -4.186 1.402 8.749 1.00 97.94 180 LYS A C 1
ATOM 1420 O O . LYS A 1 180 ? -3.815 0.651 9.650 1.00 97.94 180 LYS A O 1
ATOM 1425 N N . MET A 1 181 ? -5.043 1.021 7.800 1.00 98.69 181 MET A N 1
ATOM 1426 C CA . MET A 1 181 ? -5.577 -0.337 7.704 1.00 98.69 181 MET A CA 1
ATOM 1427 C C . MET A 1 181 ? -4.448 -1.358 7.549 1.00 98.69 181 MET A C 1
ATOM 1429 O O . MET A 1 181 ? -4.380 -2.315 8.320 1.00 98.69 181 MET A O 1
ATOM 1433 N N . VAL A 1 182 ? -3.504 -1.125 6.632 1.00 98.50 182 VAL A N 1
ATOM 1434 C CA . VAL A 1 182 ? -2.350 -2.015 6.432 1.00 98.50 182 VAL A CA 1
ATOM 1435 C C . VAL A 1 182 ? -1.474 -2.086 7.689 1.00 98.50 182 VAL A C 1
ATOM 1437 O O . VAL A 1 182 ? -1.072 -3.181 8.083 1.00 98.50 182 VAL A O 1
ATOM 1440 N N . GLU A 1 183 ? -1.207 -0.968 8.376 1.00 97.44 183 GLU A N 1
ATOM 1441 C CA . GLU A 1 183 ? -0.491 -0.980 9.665 1.00 97.44 183 GLU A CA 1
ATOM 1442 C C . GLU A 1 183 ? -1.208 -1.830 10.726 1.00 97.44 183 GLU A C 1
ATOM 1444 O O . GLU A 1 183 ? -0.563 -2.591 11.453 1.00 97.44 183 GLU A O 1
ATOM 1449 N N . ALA A 1 184 ? -2.531 -1.710 10.830 1.00 98.25 184 ALA A N 1
ATOM 1450 C CA . ALA A 1 184 ? -3.336 -2.452 11.792 1.00 98.25 184 ALA A CA 1
ATOM 1451 C C . ALA A 1 184 ? -3.356 -3.956 11.477 1.00 98.25 184 ALA A C 1
ATOM 1453 O O . ALA A 1 184 ? -3.036 -4.775 12.339 1.00 98.25 184 ALA A O 1
ATOM 1454 N N . MET A 1 185 ? -3.630 -4.325 10.227 1.00 98.62 185 MET A N 1
ATOM 1455 C CA . MET A 1 185 ? -3.686 -5.724 9.791 1.00 98.62 185 MET A CA 1
ATOM 1456 C C . MET A 1 185 ? -2.320 -6.416 9.883 1.00 98.62 185 MET A C 1
ATOM 1458 O O . MET A 1 185 ? -2.239 -7.601 10.206 1.00 98.62 185 MET A O 1
ATOM 1462 N N . ARG A 1 186 ? -1.215 -5.686 9.678 1.00 98.00 186 ARG A N 1
ATOM 1463 C CA . ARG A 1 186 ? 0.138 -6.214 9.922 1.00 98.00 186 ARG A CA 1
ATOM 1464 C C . ARG A 1 186 ? 0.350 -6.631 11.375 1.00 98.00 186 ARG A C 1
ATOM 1466 O O . ARG A 1 186 ? 0.941 -7.686 11.602 1.00 98.00 186 ARG A O 1
ATOM 1473 N N . LYS A 1 187 ? -0.165 -5.866 12.346 1.00 97.88 187 LYS A N 1
ATOM 1474 C CA . LYS A 1 187 ? -0.086 -6.228 13.774 1.00 97.88 187 LYS A CA 1
ATOM 1475 C C . LYS A 1 187 ? -0.829 -7.530 14.056 1.00 97.88 187 LYS A C 1
ATOM 1477 O O . LYS A 1 187 ? -0.279 -8.399 14.725 1.00 97.88 187 LYS A O 1
ATOM 1482 N N . ASP A 1 188 ? -2.024 -7.694 13.490 1.00 98.44 188 ASP A N 1
ATOM 1483 C CA . ASP A 1 188 ? -2.811 -8.933 13.606 1.00 98.44 188 ASP A CA 1
ATOM 1484 C C . ASP A 1 188 ? -2.086 -10.147 12.997 1.00 98.44 188 ASP A C 1
ATOM 1486 O O . ASP A 1 188 ? -2.189 -11.268 13.492 1.00 98.44 188 ASP A O 1
ATOM 1490 N N . MET A 1 189 ? -1.299 -9.928 11.940 1.00 98.19 189 MET A N 1
ATOM 1491 C CA . MET A 1 189 ? -0.472 -10.966 11.318 1.00 98.19 189 MET A CA 1
ATOM 1492 C C . MET A 1 189 ? 0.870 -11.211 12.028 1.00 98.19 189 MET A C 1
ATOM 1494 O O . MET A 1 189 ? 1.612 -12.105 11.611 1.00 98.19 189 MET A O 1
ATOM 1498 N N . GLY A 1 190 ? 1.189 -10.452 13.083 1.00 96.88 190 GLY A N 1
ATOM 1499 C CA . GLY A 1 190 ? 2.452 -10.547 13.822 1.00 96.88 190 GLY A CA 1
ATOM 1500 C C . GLY A 1 190 ? 3.653 -9.919 13.106 1.00 96.88 190 GLY A C 1
ATOM 1501 O O . GLY A 1 190 ? 4.798 -10.223 13.439 1.00 96.88 190 GLY A O 1
ATOM 1502 N N . ILE A 1 191 ? 3.412 -9.053 12.122 1.00 94.50 191 ILE A N 1
ATOM 1503 C CA . ILE A 1 191 ? 4.446 -8.410 11.314 1.00 94.50 191 ILE A CA 1
ATOM 1504 C C . ILE A 1 191 ? 4.808 -7.062 11.948 1.00 94.50 191 ILE A C 1
ATOM 1506 O O . ILE A 1 191 ? 3.935 -6.232 12.205 1.00 94.50 191 ILE A O 1
ATOM 1510 N N . ARG A 1 192 ? 6.104 -6.853 12.200 1.00 71.81 192 ARG A N 1
ATOM 1511 C CA . ARG A 1 192 ? 6.642 -5.603 12.758 1.00 71.81 192 ARG A CA 1
ATOM 1512 C C . ARG A 1 192 ? 6.857 -4.521 11.705 1.00 71.81 192 ARG A C 1
ATOM 1514 O O . ARG A 1 192 ? 7.046 -4.856 10.510 1.00 71.81 192 ARG A O 1
#